Protein AF-A0A3M1EJB5-F1 (afdb_monomer_lite)

pLDDT: mean 91.58, std 6.46, range [55.12, 98.44]

Foldseek 3Di:
DDDPADDKDWDADLRVLLVVVVVNDPPLQWGWIDHPPDQWIATNHDTDGDDDPVVCVVCVVVSCVSCVPPPCRVVSRVVSVVNVCVVCVVCVVVVVVVLVVLLVVLLVVCVVVPQAAAEEAAALDPLSVSQVVSNCVNPNQSHEYEYQALVPDDPVSVVSVVVVCVVCVSHHYHYQAQPDDPVVCCVVPNDADPVRVVSCVRRPVVSVVVVVVVVPPGHHDYDYSQDLVPDVVSVPDDPGD

Radius of gyration: 21.14 Å; chains: 1; bounding box: 46×46×55 Å

Structure (mmCIF, N/CA/C/O backbone):
data_AF-A0A3M1EJB5-F1
#
_entry.id   AF-A0A3M1EJB5-F1
#
loop_
_atom_site.group_PDB
_atom_site.id
_atom_site.type_symbol
_atom_site.label_atom_id
_atom_site.label_alt_id
_atom_site.label_comp_id
_atom_site.label_asym_id
_atom_site.label_entity_id
_atom_site.label_seq_id
_atom_site.pdbx_PDB_ins_code
_atom_site.Cartn_x
_atom_site.Cartn_y
_atom_site.Cartn_z
_atom_site.occupancy
_atom_site.B_iso_or_equiv
_atom_site.auth_seq_id
_atom_site.auth_comp_id
_atom_site.auth_asym_id
_atom_site.auth_atom_id
_atom_site.pdbx_PDB_model_num
ATOM 1 N N . MET A 1 1 ? -0.635 -29.351 -11.319 1.00 55.12 1 MET A N 1
ATOM 2 C CA . MET A 1 1 ? -0.311 -28.126 -12.084 1.00 55.12 1 MET A CA 1
ATOM 3 C C . MET A 1 1 ? 0.881 -27.460 -11.404 1.00 55.12 1 MET A C 1
ATOM 5 O O . MET A 1 1 ? 0.835 -27.311 -10.191 1.00 55.12 1 MET A O 1
ATOM 9 N N . ARG A 1 2 ? 1.976 -27.171 -12.119 1.00 72.69 2 ARG A N 1
ATOM 10 C CA . ARG A 1 2 ? 3.179 -26.542 -11.538 1.00 72.69 2 ARG A CA 1
ATOM 11 C C . ARG A 1 2 ? 3.023 -25.024 -11.640 1.00 72.69 2 ARG A C 1
ATOM 13 O O . ARG A 1 2 ? 2.867 -24.519 -12.746 1.00 72.69 2 ARG A O 1
ATOM 20 N N . SER A 1 3 ? 3.015 -24.317 -10.513 1.00 80.38 3 SER A N 1
ATOM 21 C CA . SER A 1 3 ? 2.980 -22.850 -10.495 1.00 80.38 3 SER A CA 1
ATOM 22 C C . SER A 1 3 ? 4.354 -22.270 -10.853 1.00 80.38 3 SER A C 1
ATOM 24 O O . SER A 1 3 ? 5.387 -22.868 -10.545 1.00 80.38 3 SER A O 1
ATOM 26 N N . LEU A 1 4 ? 4.370 -21.110 -11.521 1.00 83.19 4 LEU A N 1
ATOM 27 C CA . LEU A 1 4 ? 5.610 -20.394 -11.862 1.00 83.19 4 LEU A CA 1
ATOM 28 C C . LEU A 1 4 ? 6.216 -19.683 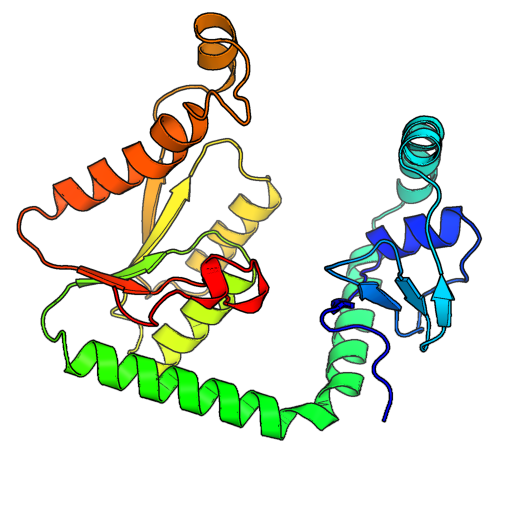-10.639 1.00 83.19 4 LEU A C 1
ATOM 30 O O . LEU A 1 4 ? 7.429 -19.559 -10.517 1.00 83.19 4 LEU A O 1
ATOM 34 N N . THR A 1 5 ? 5.365 -19.208 -9.729 1.00 86.81 5 THR A N 1
ATOM 35 C CA . THR A 1 5 ? 5.716 -18.412 -8.544 1.00 86.81 5 THR A CA 1
ATOM 36 C C . THR A 1 5 ? 4.530 -18.406 -7.577 1.00 86.81 5 THR A C 1
ATOM 38 O O . THR A 1 5 ? 3.431 -18.824 -7.943 1.00 86.81 5 THR A O 1
ATOM 41 N N . THR A 1 6 ? 4.753 -17.963 -6.341 1.00 85.06 6 THR A N 1
ATOM 42 C CA . THR A 1 6 ? 3.719 -17.875 -5.294 1.00 85.06 6 THR A CA 1
ATOM 43 C C . THR A 1 6 ? 3.038 -16.514 -5.222 1.00 85.06 6 THR A C 1
ATOM 45 O O . THR A 1 6 ? 1.928 -16.435 -4.715 1.00 85.06 6 THR A O 1
ATOM 48 N N . ASP A 1 7 ? 3.691 -15.463 -5.720 1.00 88.69 7 ASP A N 1
ATOM 49 C CA . ASP A 1 7 ? 3.160 -14.099 -5.743 1.00 88.69 7 ASP A CA 1
ATOM 50 C C . ASP A 1 7 ? 3.750 -13.310 -6.926 1.00 88.69 7 ASP A C 1
ATOM 52 O O . ASP A 1 7 ? 4.934 -13.482 -7.274 1.00 88.69 7 ASP A O 1
ATOM 56 N N . VAL A 1 8 ? 2.910 -12.483 -7.551 1.00 91.81 8 VAL A N 1
ATOM 57 C CA . VAL A 1 8 ? 3.222 -11.616 -8.693 1.00 91.81 8 VAL A CA 1
ATOM 58 C C . VAL A 1 8 ? 2.439 -10.316 -8.634 1.00 91.81 8 VAL A C 1
ATOM 60 O O . VAL A 1 8 ? 1.286 -10.284 -8.219 1.00 91.81 8 VAL A O 1
ATOM 63 N N . ARG A 1 9 ? 3.042 -9.261 -9.180 1.00 92.62 9 ARG A N 1
ATOM 64 C CA . ARG A 1 9 ? 2.357 -8.006 -9.492 1.00 92.62 9 ARG A CA 1
ATOM 65 C C . ARG A 1 9 ? 2.367 -7.727 -10.997 1.00 92.62 9 ARG A C 1
ATOM 67 O O . ARG A 1 9 ? 3.324 -8.132 -11.669 1.00 92.62 9 ARG A O 1
ATOM 74 N N . PRO A 1 10 ? 1.346 -7.036 -11.528 1.00 94.75 10 PRO A N 1
ATOM 75 C CA . PRO A 1 10 ? 1.396 -6.531 -12.891 1.00 94.75 10 PRO A CA 1
ATOM 76 C C . PRO A 1 10 ? 2.580 -5.571 -13.068 1.00 94.75 10 PRO A C 1
ATOM 78 O O . PRO A 1 10 ? 3.027 -4.912 -12.122 1.00 94.75 10 PRO A O 1
ATOM 81 N N . VAL A 1 11 ? 3.094 -5.514 -14.294 1.00 95.06 11 VAL A N 1
ATOM 82 C CA . VAL A 1 11 ? 4.125 -4.558 -14.712 1.00 95.06 11 VAL A CA 1
ATOM 83 C C . VAL A 1 11 ? 3.488 -3.521 -15.630 1.00 95.06 11 VAL A C 1
ATOM 85 O O . VAL A 1 11 ? 2.879 -3.882 -16.641 1.00 95.06 11 VAL A O 1
ATOM 88 N N . PHE A 1 12 ? 3.621 -2.254 -15.254 1.00 92.88 12 PHE A N 1
ATOM 89 C CA . PHE A 1 12 ? 3.035 -1.091 -15.926 1.00 92.88 12 PHE A CA 1
ATOM 90 C C . PHE A 1 12 ? 4.035 -0.421 -16.876 1.00 92.88 12 PHE A C 1
ATOM 92 O O . PHE A 1 12 ? 5.221 -0.768 -16.881 1.00 92.88 12 PHE A O 1
ATOM 99 N N . ALA A 1 13 ? 3.556 0.503 -17.704 1.00 91.56 13 ALA A N 1
ATOM 100 C CA . ALA A 1 13 ? 4.231 1.078 -18.861 1.00 91.56 13 ALA A CA 1
ATOM 101 C C . ALA A 1 13 ? 5.678 1.496 -18.567 1.00 91.56 13 ALA A C 1
ATOM 103 O O . ALA A 1 13 ? 6.605 1.013 -19.222 1.00 91.56 13 ALA A O 1
ATOM 104 N N . ARG A 1 14 ? 5.897 2.307 -17.523 1.00 88.50 14 ARG A N 1
ATOM 105 C CA . ARG A 1 14 ? 7.238 2.796 -17.144 1.00 88.50 14 ARG A CA 1
ATOM 106 C C . ARG A 1 14 ? 8.222 1.666 -16.834 1.00 88.50 14 ARG A C 1
ATOM 108 O O . ARG A 1 14 ? 9.361 1.694 -17.289 1.00 88.50 14 ARG A O 1
ATOM 115 N N . GLU A 1 15 ? 7.795 0.639 -16.101 1.00 91.38 15 GLU A N 1
ATOM 116 C CA . GLU A 1 15 ? 8.660 -0.504 -15.786 1.00 91.38 15 GLU A CA 1
ATOM 117 C C . GLU A 1 15 ? 8.874 -1.413 -17.006 1.00 91.38 15 GLU A C 1
ATOM 119 O O . GLU A 1 15 ? 9.967 -1.950 -17.194 1.00 91.38 15 GLU A O 1
ATOM 124 N N . ARG A 1 16 ? 7.874 -1.542 -17.890 1.00 93.31 16 ARG A N 1
ATOM 125 C CA . ARG A 1 16 ? 8.035 -2.254 -19.166 1.00 93.31 16 ARG A CA 1
ATOM 126 C C . ARG A 1 16 ? 9.103 -1.602 -20.041 1.00 93.31 16 ARG A C 1
ATOM 128 O O . ARG A 1 16 ? 9.872 -2.328 -20.658 1.00 93.31 16 ARG A O 1
ATOM 135 N N . ARG A 1 17 ? 9.245 -0.272 -20.040 1.00 90.56 17 ARG A N 1
ATOM 136 C CA . ARG A 1 17 ? 10.327 0.413 -20.778 1.00 90.56 17 ARG A CA 1
ATOM 137 C C . ARG A 1 17 ? 11.721 -0.014 -20.327 1.00 90.56 17 ARG A C 1
ATOM 139 O O . ARG A 1 17 ? 12.601 -0.159 -21.167 1.00 90.56 17 ARG A O 1
ATOM 146 N N . ILE A 1 18 ? 11.915 -0.280 -19.036 1.00 92.50 18 ILE A N 1
ATOM 147 C CA . ILE A 1 18 ? 13.195 -0.795 -18.528 1.00 92.50 18 ILE A CA 1
ATOM 148 C C . ILE A 1 18 ? 13.482 -2.173 -19.138 1.00 92.50 18 ILE A C 1
ATOM 150 O O . ILE A 1 18 ? 14.599 -2.441 -19.563 1.00 92.50 18 ILE A O 1
ATOM 154 N N . LEU A 1 19 ? 12.473 -3.041 -19.257 1.00 94.50 19 LEU A N 1
ATOM 155 C CA . LEU A 1 19 ? 12.619 -4.330 -19.944 1.00 94.50 19 LEU A CA 1
ATOM 156 C C . LEU A 1 19 ? 12.934 -4.148 -21.441 1.00 94.50 19 LEU A C 1
ATOM 158 O O . LEU A 1 19 ? 13.812 -4.832 -21.967 1.00 94.50 19 LEU A O 1
ATOM 162 N N . GLN A 1 20 ? 12.267 -3.207 -22.111 1.00 93.75 20 GLN A N 1
ATOM 163 C CA . GLN A 1 20 ? 12.484 -2.903 -23.531 1.00 93.75 20 GLN A CA 1
ATOM 164 C C . GLN A 1 20 ? 13.885 -2.341 -23.805 1.00 93.75 20 GLN A C 1
ATOM 166 O O . GLN A 1 20 ? 14.494 -2.707 -24.808 1.00 93.75 20 GLN A O 1
ATOM 171 N N . PHE A 1 21 ? 14.427 -1.517 -22.899 1.00 93.88 21 PHE A N 1
ATOM 172 C CA . PHE A 1 21 ? 15.810 -1.028 -22.960 1.00 93.88 21 PHE A CA 1
ATOM 173 C C . PHE A 1 21 ? 16.813 -2.190 -23.042 1.00 93.88 21 PHE A C 1
ATOM 175 O O . PHE A 1 21 ? 17.769 -2.136 -23.809 1.00 93.88 21 PHE A O 1
ATOM 182 N N . TYR A 1 22 ? 16.539 -3.288 -22.333 1.00 95.19 22 TYR A N 1
ATOM 183 C CA . TYR A 1 22 ? 17.329 -4.522 -22.387 1.00 95.19 22 TYR A CA 1
ATOM 184 C C . TYR A 1 22 ? 16.903 -5.501 -23.497 1.00 95.19 22 TYR A C 1
ATOM 186 O O . TYR A 1 22 ? 17.292 -6.668 -23.484 1.00 95.19 22 TYR A O 1
ATOM 194 N N . GLY A 1 23 ? 16.119 -5.044 -24.476 1.00 94.50 23 GLY A N 1
ATOM 195 C CA . GLY A 1 23 ? 15.737 -5.826 -25.653 1.00 94.50 23 GLY A CA 1
ATOM 196 C C . GLY A 1 23 ? 14.574 -6.796 -25.433 1.00 94.50 23 GLY A C 1
ATOM 197 O O . GLY A 1 23 ? 14.335 -7.667 -26.271 1.00 94.50 23 GLY A O 1
ATOM 198 N N . HIS A 1 24 ? 13.828 -6.677 -24.332 1.00 93.62 24 HIS A N 1
ATOM 199 C CA . HIS A 1 24 ? 12.656 -7.517 -24.094 1.00 93.62 24 HIS A CA 1
ATOM 200 C C . HIS A 1 24 ? 11.398 -6.914 -24.726 1.00 93.62 24 HIS A C 1
ATOM 202 O O . HIS A 1 24 ? 10.655 -6.214 -24.049 1.00 93.62 24 HIS A O 1
ATOM 208 N N . GLY A 1 25 ? 11.150 -7.253 -25.998 1.00 87.00 25 GLY A N 1
ATOM 209 C CA . GLY A 1 25 ? 9.890 -7.025 -26.728 1.00 87.00 25 GLY A CA 1
ATOM 210 C C . GLY A 1 25 ? 9.451 -5.558 -26.858 1.00 87.00 25 GLY A C 1
ATOM 211 O O . GLY A 1 25 ? 10.125 -4.666 -26.363 1.00 87.00 25 GLY A O 1
ATOM 212 N N . PRO A 1 26 ? 8.321 -5.280 -27.533 1.00 88.62 26 PRO A N 1
ATOM 213 C CA . PRO A 1 26 ? 7.644 -3.986 -27.457 1.00 88.62 26 PRO A CA 1
ATOM 214 C C . PRO A 1 26 ? 6.742 -3.875 -26.216 1.00 88.62 26 PRO A C 1
ATOM 216 O O . PRO A 1 26 ? 6.417 -2.768 -25.814 1.00 88.62 26 PRO A O 1
ATOM 219 N N . LEU A 1 27 ? 6.349 -4.994 -25.588 1.00 91.94 27 LEU A N 1
ATOM 220 C CA . LEU A 1 27 ? 5.576 -5.080 -24.333 1.00 91.94 27 LEU A CA 1
ATOM 221 C C . LEU A 1 27 ? 4.341 -4.166 -24.272 1.00 91.94 27 LEU A C 1
ATOM 223 O O . LEU A 1 27 ? 4.021 -3.629 -23.212 1.00 91.94 27 LEU A O 1
ATOM 227 N N . THR A 1 28 ? 3.642 -3.972 -25.383 1.00 88.50 28 THR A N 1
ATOM 228 C CA . THR A 1 28 ? 2.449 -3.114 -25.438 1.00 88.50 28 THR A CA 1
ATOM 229 C C . THR A 1 28 ? 1.169 -3.878 -25.124 1.00 88.50 28 THR A C 1
ATOM 231 O O . THR A 1 28 ? 0.227 -3.292 -24.607 1.00 88.50 28 THR A O 1
ATOM 234 N N . THR A 1 29 ? 1.128 -5.185 -25.393 1.00 88.75 29 THR A N 1
ATOM 235 C CA . THR A 1 29 ? -0.096 -6.008 -25.265 1.00 88.75 29 THR A CA 1
ATOM 236 C C . THR A 1 29 ? 0.123 -7.283 -24.457 1.00 88.75 29 THR A C 1
ATOM 238 O O . THR A 1 29 ? -0.818 -7.929 -24.003 1.00 88.75 29 THR A O 1
ATOM 241 N N . GLU A 1 30 ? 1.381 -7.654 -24.249 1.00 93.50 30 GLU A N 1
ATOM 242 C CA . GLU A 1 30 ? 1.779 -8.869 -23.566 1.00 93.50 30 GLU A CA 1
ATOM 243 C C . GLU A 1 30 ? 1.413 -8.811 -22.079 1.00 93.50 30 GLU A C 1
ATOM 245 O O . GLU A 1 30 ? 1.471 -7.756 -21.436 1.00 93.50 30 GLU A O 1
ATOM 250 N N . ALA A 1 31 ? 1.078 -9.966 -21.503 1.00 93.12 31 ALA A N 1
ATOM 251 C CA . ALA A 1 31 ? 0.901 -10.100 -20.065 1.00 93.12 31 ALA A CA 1
ATOM 252 C C . ALA A 1 31 ? 2.282 -10.151 -19.403 1.00 93.12 31 ALA A C 1
ATOM 254 O O . ALA A 1 31 ? 3.026 -11.119 -19.588 1.00 93.12 31 ALA A O 1
ATOM 255 N N . VAL A 1 32 ? 2.629 -9.112 -18.641 1.00 96.19 32 VAL A N 1
ATOM 256 C CA . VAL A 1 32 ? 3.937 -8.996 -17.989 1.00 96.19 32 VAL A CA 1
ATOM 257 C C . VAL A 1 32 ? 3.762 -8.977 -16.476 1.00 96.19 32 VAL A C 1
ATOM 259 O O . VAL A 1 32 ? 3.180 -8.055 -15.912 1.00 96.19 32 VAL A O 1
ATOM 262 N N . TRP A 1 33 ? 4.304 -9.990 -15.808 1.00 95.81 33 TRP A N 1
ATOM 263 C CA . TRP A 1 33 ? 4.208 -10.150 -14.359 1.00 95.81 33 TRP A CA 1
ATOM 264 C C . TRP A 1 33 ? 5.584 -10.083 -13.712 1.00 95.81 33 TRP A C 1
ATOM 266 O O . TRP A 1 33 ? 6.517 -10.743 -14.166 1.00 95.81 33 TRP A O 1
ATOM 276 N N . ARG A 1 34 ? 5.721 -9.341 -12.614 1.00 95.81 34 ARG A N 1
ATOM 277 C CA . ARG A 1 34 ? 6.934 -9.324 -11.792 1.00 95.81 34 ARG A CA 1
ATOM 278 C C . ARG A 1 34 ? 6.736 -10.217 -10.577 1.00 95.81 34 ARG A C 1
ATOM 280 O O . ARG A 1 34 ? 5.816 -9.992 -9.800 1.00 95.81 34 ARG A O 1
ATOM 287 N N . SER A 1 35 ? 7.613 -11.205 -10.387 1.00 94.31 35 SER A N 1
ATOM 288 C CA . SER A 1 35 ? 7.645 -11.989 -9.149 1.00 94.31 35 SER A CA 1
ATOM 289 C C . SER A 1 35 ? 7.943 -11.090 -7.949 1.00 94.31 35 SER A C 1
ATOM 291 O O . SER A 1 35 ? 8.938 -10.364 -7.954 1.00 94.31 35 SER A O 1
ATOM 293 N N . SER A 1 36 ? 7.136 -11.189 -6.893 1.00 88.38 36 SER A N 1
ATOM 294 C CA . SER A 1 36 ? 7.366 -10.435 -5.652 1.00 88.38 36 SER A CA 1
ATOM 295 C C . SER A 1 36 ? 8.549 -10.970 -4.835 1.00 88.38 36 SER A C 1
ATOM 297 O O . SER A 1 36 ? 9.100 -10.260 -3.999 1.00 88.38 36 SER A O 1
ATOM 299 N N . LYS A 1 37 ? 8.942 -12.234 -5.055 1.00 85.25 37 LYS A N 1
ATOM 300 C CA . LYS A 1 37 ? 9.926 -12.964 -4.227 1.00 85.25 37 LYS A CA 1
ATOM 301 C C . LYS A 1 37 ? 11.200 -13.353 -4.980 1.00 85.25 37 LYS A C 1
ATOM 303 O O . LYS A 1 37 ? 12.051 -14.046 -4.429 1.00 85.25 37 LYS A O 1
ATOM 308 N N . SER A 1 38 ? 11.343 -12.949 -6.240 1.00 88.88 38 SER A N 1
ATOM 309 C CA . SER A 1 38 ? 12.510 -13.290 -7.056 1.00 88.88 38 SER A CA 1
ATOM 310 C C . SER A 1 38 ? 12.823 -12.216 -8.094 1.00 88.88 38 SER A C 1
ATOM 312 O O . SER A 1 38 ? 12.052 -11.284 -8.308 1.00 88.88 38 SER A O 1
ATOM 314 N N . ARG A 1 39 ? 13.963 -12.368 -8.778 1.00 89.88 39 ARG A N 1
ATOM 315 C CA . ARG A 1 39 ? 14.381 -11.453 -9.847 1.00 89.88 39 ARG A CA 1
ATOM 316 C C . ARG A 1 39 ? 13.723 -11.713 -11.207 1.00 89.88 39 ARG A C 1
ATOM 318 O O . ARG A 1 39 ? 14.136 -11.088 -12.184 1.00 89.88 39 ARG A O 1
ATOM 325 N N . PHE A 1 40 ? 12.743 -12.610 -11.285 1.00 94.62 40 PHE A N 1
ATOM 326 C CA . PHE A 1 40 ? 12.100 -12.978 -12.542 1.00 94.62 40 PHE A CA 1
ATOM 327 C C . PHE A 1 40 ? 10.925 -12.067 -12.895 1.00 94.62 40 PHE A C 1
ATOM 329 O O . PHE A 1 40 ? 10.096 -11.713 -12.052 1.00 94.62 40 PHE A O 1
ATOM 336 N N . TYR A 1 41 ? 10.863 -11.721 -14.173 1.00 96.62 41 TYR A N 1
ATOM 337 C CA . TYR A 1 41 ? 9.666 -11.276 -14.870 1.00 96.62 41 TYR A CA 1
ATOM 338 C C . TYR A 1 41 ? 9.104 -12.450 -15.671 1.00 96.62 41 TYR A C 1
ATOM 340 O O . TYR A 1 41 ? 9.861 -13.328 -16.080 1.00 96.62 41 TYR A O 1
ATOM 348 N N . TYR A 1 42 ? 7.801 -12.456 -15.919 1.00 95.88 42 TYR A N 1
ATOM 349 C CA . TYR A 1 42 ? 7.134 -13.431 -16.771 1.00 95.88 42 TYR A CA 1
ATOM 350 C C . TYR A 1 42 ? 6.404 -12.695 -17.885 1.00 95.88 42 TYR A C 1
ATOM 352 O O . TYR A 1 42 ? 5.447 -11.977 -17.606 1.00 95.88 42 TYR A O 1
ATOM 360 N N . ILE A 1 43 ? 6.854 -12.874 -19.124 1.00 95.88 43 ILE A N 1
ATOM 361 C CA . ILE A 1 43 ? 6.232 -12.309 -20.326 1.00 95.88 43 ILE A CA 1
ATOM 362 C C . ILE A 1 43 ? 5.475 -13.448 -21.004 1.00 95.88 43 ILE A C 1
ATOM 364 O O . ILE A 1 43 ? 6.092 -14.412 -21.452 1.00 95.88 43 ILE A O 1
ATOM 368 N N . ASN A 1 44 ? 4.140 -13.394 -21.003 1.00 92.75 44 ASN A N 1
ATOM 369 C CA . ASN A 1 44 ? 3.272 -14.480 -21.487 1.00 92.75 44 ASN A CA 1
ATOM 370 C C . ASN A 1 44 ? 3.658 -15.863 -20.909 1.00 92.75 44 ASN A C 1
ATOM 372 O O . ASN A 1 44 ? 3.644 -16.882 -21.596 1.00 92.75 44 ASN A O 1
ATOM 376 N N . GLY A 1 45 ? 4.053 -15.890 -19.631 1.00 91.19 45 GLY A N 1
ATOM 377 C CA . GLY A 1 45 ? 4.475 -17.099 -18.916 1.00 91.19 45 GLY A CA 1
ATOM 378 C C . GLY A 1 45 ? 5.949 -17.493 -19.089 1.00 91.19 45 GLY A C 1
ATOM 379 O O . GLY A 1 45 ? 6.425 -18.348 -18.343 1.00 91.19 45 GLY A O 1
ATOM 380 N N . GLN A 1 46 ? 6.700 -16.862 -19.998 1.00 93.75 46 GLN A N 1
ATOM 381 C CA . GLN A 1 46 ? 8.137 -17.104 -20.163 1.00 93.75 46 GLN A CA 1
ATOM 382 C C . GLN A 1 46 ? 8.961 -16.242 -19.205 1.00 93.75 46 GLN A C 1
ATOM 384 O O . GLN A 1 46 ? 8.764 -15.031 -19.118 1.00 93.75 46 GLN A O 1
ATOM 389 N N . SER A 1 47 ? 9.898 -16.860 -18.484 1.00 95.00 47 SER A N 1
ATOM 390 C CA . SER A 1 47 ? 10.728 -16.167 -17.498 1.00 95.00 47 SER A CA 1
ATOM 391 C C . SER A 1 47 ? 11.856 -15.365 -18.150 1.00 95.00 47 SER A C 1
ATOM 393 O O . SER A 1 47 ? 12.666 -15.935 -18.880 1.00 95.00 47 SER A O 1
ATOM 395 N N . VAL A 1 48 ? 11.980 -14.087 -17.795 1.00 95.81 48 VAL A N 1
ATOM 396 C CA . VAL A 1 48 ? 13.113 -13.216 -18.152 1.00 95.81 48 VAL A CA 1
ATOM 397 C C . VAL A 1 48 ? 13.661 -12.515 -16.905 1.00 95.81 48 VAL A C 1
ATOM 399 O O . VAL A 1 48 ? 13.004 -12.469 -15.861 1.00 95.81 48 VAL A O 1
ATOM 402 N N . THR A 1 49 ? 14.875 -11.973 -16.976 1.00 94.50 49 THR A N 1
ATOM 403 C CA . THR A 1 49 ? 15.504 -11.245 -15.863 1.00 94.50 49 THR A CA 1
ATOM 404 C C . THR A 1 49 ? 16.201 -9.998 -16.368 1.00 94.50 49 THR A C 1
ATOM 406 O O . THR A 1 49 ? 16.890 -10.063 -17.379 1.00 94.50 49 THR A O 1
ATOM 409 N N . LEU A 1 50 ? 16.109 -8.916 -15.599 1.00 93.19 50 LEU A N 1
ATOM 410 C CA . LEU A 1 50 ? 16.993 -7.767 -15.769 1.00 93.19 50 LEU A CA 1
ATOM 411 C C . LEU A 1 50 ? 18.433 -8.114 -15.344 1.00 93.19 50 LEU A C 1
ATOM 413 O O . LEU A 1 50 ? 18.627 -9.085 -14.594 1.00 93.19 50 LEU A O 1
ATOM 417 N N . PRO A 1 51 ? 19.434 -7.329 -15.785 1.00 93.44 51 PRO A N 1
ATOM 418 C CA . PRO A 1 51 ? 20.809 -7.458 -15.315 1.00 93.44 51 PRO A CA 1
ATOM 419 C C . PRO A 1 51 ? 20.954 -7.326 -13.795 1.00 93.44 51 PRO A C 1
ATOM 421 O O . PRO A 1 51 ? 20.017 -7.002 -13.061 1.00 93.44 51 PRO A O 1
ATOM 424 N N . LYS A 1 52 ? 22.166 -7.603 -13.305 1.00 91.94 52 LYS A N 1
ATOM 425 C CA . LYS A 1 52 ? 22.493 -7.429 -11.886 1.00 91.94 52 LYS A CA 1
ATOM 426 C C . LYS A 1 52 ? 22.486 -5.944 -11.503 1.00 91.94 52 LYS A C 1
ATOM 428 O O . LYS A 1 52 ? 22.558 -5.069 -12.363 1.00 91.94 52 LYS A O 1
ATOM 433 N N . ALA A 1 53 ? 22.406 -5.681 -10.200 1.00 88.94 53 ALA A N 1
ATOM 434 C CA . ALA A 1 53 ? 22.281 -4.332 -9.654 1.00 88.94 53 ALA A CA 1
ATOM 435 C C . ALA A 1 53 ? 23.442 -3.409 -10.054 1.00 88.94 53 ALA A C 1
ATOM 437 O O . ALA A 1 53 ? 23.222 -2.219 -10.240 1.00 88.94 53 ALA A O 1
ATOM 438 N N . GLU A 1 54 ? 24.651 -3.952 -10.211 1.00 93.81 54 GLU A N 1
ATOM 439 C CA . GLU A 1 54 ? 25.833 -3.195 -10.626 1.00 93.81 54 GLU A CA 1
ATOM 440 C C . GLU A 1 54 ? 25.656 -2.650 -12.048 1.00 93.81 54 GLU A C 1
ATOM 442 O O . GLU A 1 54 ? 25.727 -1.446 -12.255 1.00 93.81 54 GLU A O 1
ATOM 447 N N . THR A 1 55 ? 25.295 -3.518 -12.997 1.00 93.50 55 THR A N 1
ATOM 448 C CA . THR A 1 55 ? 25.024 -3.126 -14.388 1.00 93.50 55 THR A CA 1
ATOM 449 C C . THR A 1 55 ? 23.843 -2.165 -14.484 1.00 93.50 55 THR A C 1
ATOM 451 O O . THR A 1 55 ? 23.932 -1.152 -15.163 1.00 93.50 55 THR A O 1
ATOM 454 N N . LEU A 1 56 ? 22.756 -2.433 -13.749 1.00 91.50 56 LEU A N 1
ATOM 455 C CA . LEU A 1 56 ? 21.607 -1.525 -13.700 1.00 91.50 56 LEU A CA 1
ATOM 456 C C . LEU A 1 56 ? 22.010 -0.126 -13.226 1.00 91.50 56 LEU A C 1
ATOM 458 O O . LEU A 1 56 ? 21.492 0.853 -13.749 1.00 91.50 56 LEU A O 1
ATOM 462 N N . LYS A 1 57 ? 22.916 -0.035 -12.243 1.00 93.50 57 LYS A N 1
ATOM 463 C CA . LYS A 1 57 ? 23.413 1.235 -11.707 1.00 93.50 57 LYS A CA 1
ATOM 464 C C . LYS A 1 57 ? 24.234 2.002 -12.741 1.00 93.50 57 LYS A C 1
ATOM 466 O O . LYS A 1 57 ? 24.057 3.213 -12.853 1.00 93.50 57 LYS A O 1
ATOM 471 N N . ASP A 1 58 ? 25.090 1.301 -13.477 1.00 95.81 58 ASP A N 1
ATOM 472 C CA . ASP A 1 58 ? 25.909 1.890 -14.539 1.00 95.81 58 ASP A CA 1
ATOM 473 C C . ASP A 1 58 ? 25.036 2.394 -15.704 1.00 95.81 58 ASP A C 1
ATOM 475 O O . ASP A 1 58 ? 25.293 3.464 -16.255 1.00 95.81 58 ASP A O 1
ATOM 479 N N . ASP A 1 59 ? 23.946 1.683 -16.010 1.00 95.75 59 ASP A N 1
ATOM 480 C CA . ASP A 1 59 ? 23.008 2.028 -17.083 1.00 95.75 59 ASP A CA 1
ATOM 481 C C . ASP A 1 59 ? 21.977 3.105 -16.694 1.00 95.75 59 ASP A C 1
ATOM 483 O O . ASP A 1 59 ? 21.274 3.607 -17.573 1.00 95.75 59 ASP A O 1
ATOM 487 N N . LEU A 1 60 ? 21.861 3.497 -15.413 1.00 93.69 60 LEU A N 1
ATOM 488 C CA . LEU A 1 60 ? 20.827 4.437 -14.941 1.00 93.69 60 LEU A CA 1
ATOM 489 C C . LEU A 1 60 ? 20.718 5.722 -15.782 1.00 93.69 60 LEU A C 1
ATOM 491 O O . LEU A 1 60 ? 19.589 6.086 -16.117 1.00 93.69 60 LEU A O 1
ATOM 495 N N . PRO A 1 61 ? 21.818 6.407 -16.169 1.00 94.88 61 PRO A N 1
ATOM 496 C CA . PRO A 1 61 ? 21.722 7.598 -17.014 1.00 94.88 61 PRO A CA 1
ATOM 497 C C . PRO A 1 61 ? 21.129 7.305 -18.400 1.00 94.88 61 PRO A C 1
ATOM 499 O O . PRO A 1 61 ? 20.332 8.090 -18.911 1.00 94.88 61 PRO A O 1
ATOM 502 N N . ALA A 1 62 ? 21.481 6.163 -18.998 1.00 94.56 62 ALA A N 1
ATOM 503 C CA . ALA A 1 62 ? 20.975 5.751 -20.305 1.00 94.56 62 ALA A CA 1
ATOM 504 C C . ALA A 1 62 ? 19.505 5.314 -20.233 1.00 94.56 62 ALA A C 1
ATOM 506 O O . ALA A 1 62 ? 18.711 5.685 -21.096 1.00 94.56 62 ALA A O 1
ATOM 507 N N . ILE A 1 63 ? 19.122 4.592 -19.174 1.00 92.19 63 ILE A N 1
ATOM 508 C CA . ILE A 1 63 ? 17.728 4.230 -18.896 1.00 92.19 63 ILE A CA 1
ATOM 509 C C . ILE A 1 63 ? 16.891 5.497 -18.713 1.00 92.19 63 ILE A C 1
ATOM 511 O O . ILE A 1 63 ? 15.840 5.614 -19.334 1.00 92.19 63 ILE A O 1
ATOM 515 N N . ALA A 1 64 ? 17.364 6.459 -17.912 1.00 90.19 64 ALA A N 1
ATOM 516 C CA . ALA A 1 64 ? 16.675 7.728 -17.684 1.00 90.19 64 ALA A CA 1
ATOM 517 C C . ALA A 1 64 ? 16.440 8.487 -18.999 1.00 90.19 64 ALA A C 1
ATOM 519 O O . ALA A 1 64 ? 15.320 8.915 -19.266 1.00 90.19 64 ALA A O 1
ATOM 520 N N . ALA A 1 65 ? 17.457 8.577 -19.862 1.00 90.44 65 ALA A N 1
ATOM 521 C CA . ALA A 1 65 ? 17.317 9.179 -21.186 1.00 90.44 65 ALA A CA 1
ATOM 522 C C . ALA A 1 65 ? 16.311 8.422 -22.077 1.00 90.44 65 ALA A C 1
ATOM 524 O O . ALA A 1 65 ? 15.534 9.045 -22.795 1.00 90.44 65 ALA A O 1
ATOM 525 N N . TYR A 1 66 ? 16.285 7.087 -22.004 1.00 88.19 66 TYR A N 1
ATOM 526 C CA . TYR A 1 66 ? 15.386 6.234 -22.789 1.00 88.19 66 TYR A CA 1
ATOM 527 C C . TYR A 1 66 ? 13.907 6.328 -22.374 1.00 88.19 66 TYR A C 1
ATOM 529 O O . TYR A 1 66 ? 13.016 6.085 -23.196 1.00 88.19 66 TYR A O 1
ATOM 537 N N . ILE A 1 67 ? 13.635 6.649 -21.104 1.00 86.94 67 ILE A N 1
ATOM 538 C CA . ILE A 1 67 ? 12.272 6.769 -20.558 1.00 86.94 67 ILE A CA 1
ATOM 539 C C . ILE A 1 67 ? 11.752 8.209 -20.498 1.00 86.94 67 ILE A C 1
ATOM 541 O O . ILE A 1 67 ? 10.591 8.388 -20.142 1.00 86.94 67 ILE A O 1
ATOM 545 N N . ASN A 1 68 ? 12.582 9.200 -20.842 1.00 81.06 68 ASN A N 1
ATOM 546 C CA . ASN A 1 68 ? 12.304 10.629 -20.661 1.00 81.06 68 ASN A CA 1
ATOM 547 C C . ASN A 1 68 ? 11.085 11.142 -21.458 1.00 81.06 68 ASN A C 1
ATOM 549 O O . ASN A 1 68 ? 10.485 12.136 -21.071 1.00 81.06 68 ASN A O 1
ATOM 553 N N . ASP A 1 69 ? 10.704 10.461 -22.544 1.00 69.31 69 ASP A N 1
ATOM 554 C CA . ASP A 1 69 ? 9.482 10.737 -23.315 1.00 69.31 69 ASP A CA 1
ATOM 555 C C . ASP A 1 69 ? 8.310 9.907 -22.762 1.00 69.31 69 ASP A C 1
ATOM 557 O O . ASP A 1 69 ? 7.990 8.823 -23.258 1.00 69.31 69 ASP A O 1
ATOM 561 N N . SER A 1 70 ? 7.768 10.350 -21.623 1.00 62.19 70 SER A N 1
ATOM 562 C CA . SER A 1 70 ? 6.826 9.568 -20.814 1.00 62.19 70 SER A CA 1
ATOM 563 C C . SER A 1 70 ? 5.353 9.912 -20.966 1.00 62.19 70 SER A C 1
ATOM 565 O O . SER A 1 70 ? 4.508 9.218 -20.399 1.00 62.19 70 SER A O 1
ATOM 567 N N . ASP A 1 71 ? 5.030 10.947 -21.731 1.00 60.97 71 ASP A N 1
ATOM 568 C CA . ASP A 1 71 ? 3.685 11.534 -21.765 1.00 60.97 71 ASP A CA 1
ATOM 569 C C . ASP A 1 71 ? 2.631 10.601 -22.388 1.00 60.97 71 ASP A C 1
ATOM 571 O O . ASP A 1 71 ? 1.437 10.874 -22.343 1.00 60.97 71 ASP A O 1
ATOM 575 N N . HIS A 1 72 ? 3.044 9.479 -22.981 1.00 65.25 72 HIS A N 1
ATOM 576 C CA . HIS A 1 72 ? 2.147 8.473 -23.563 1.00 65.25 72 HIS A CA 1
ATOM 577 C C . HIS A 1 72 ? 1.935 7.257 -22.645 1.00 65.25 72 HIS A C 1
ATOM 579 O O . HIS A 1 72 ? 1.235 6.312 -23.018 1.00 65.25 72 HIS A O 1
ATOM 585 N N . TYR A 1 73 ? 2.547 7.243 -21.455 1.00 73.62 73 TYR A N 1
ATOM 586 C CA . TYR A 1 73 ? 2.475 6.097 -20.547 1.00 73.62 73 TYR A CA 1
ATOM 587 C C . TYR A 1 73 ? 1.127 5.968 -19.848 1.00 73.62 73 TYR A C 1
ATOM 589 O O . TYR A 1 73 ? 0.697 4.836 -19.648 1.00 73.62 73 TYR A O 1
ATOM 597 N N . ASP A 1 74 ? 0.433 7.070 -19.565 1.00 76.00 74 ASP A N 1
ATOM 598 C CA . ASP A 1 74 ? -0.876 7.019 -18.902 1.00 76.00 74 ASP A CA 1
ATOM 599 C C . ASP A 1 74 ? -1.910 6.303 -19.786 1.00 76.00 74 ASP A C 1
ATOM 601 O O . ASP A 1 74 ? -2.591 5.384 -19.335 1.00 76.00 74 ASP A O 1
ATOM 605 N N . ALA A 1 75 ? -1.942 6.621 -21.087 1.00 83.31 75 ALA A N 1
ATOM 606 C CA . ALA A 1 75 ? -2.823 5.957 -22.051 1.00 83.31 75 ALA A CA 1
ATOM 607 C C . ALA A 1 75 ? -2.504 4.458 -22.211 1.00 83.31 75 ALA A C 1
ATOM 609 O O . ALA A 1 75 ? -3.410 3.629 -22.333 1.00 83.31 75 ALA A O 1
ATOM 610 N N . LEU A 1 76 ? -1.216 4.088 -22.193 1.00 87.31 76 LEU A N 1
ATOM 611 C CA . LEU A 1 76 ? -0.828 2.678 -22.206 1.00 87.31 76 LEU A CA 1
ATOM 612 C C . LEU A 1 76 ? -1.241 1.988 -20.901 1.00 87.31 76 LEU A C 1
ATOM 614 O O . LEU A 1 76 ? -1.760 0.877 -20.948 1.00 87.31 76 LEU A O 1
ATOM 618 N N . ASP A 1 77 ? -1.052 2.625 -19.747 1.00 90.69 77 ASP A N 1
ATOM 619 C CA . ASP A 1 77 ? -1.430 2.052 -18.456 1.00 90.69 77 ASP A CA 1
ATOM 620 C C . ASP A 1 77 ? -2.942 1.849 -18.324 1.00 90.69 77 ASP A C 1
ATOM 622 O O . ASP A 1 77 ? -3.358 0.799 -17.831 1.00 90.69 77 ASP A O 1
ATOM 626 N N . GLU A 1 78 ? -3.773 2.752 -18.849 1.00 90.81 78 GLU A N 1
ATOM 627 C CA . GLU A 1 78 ? -5.224 2.541 -18.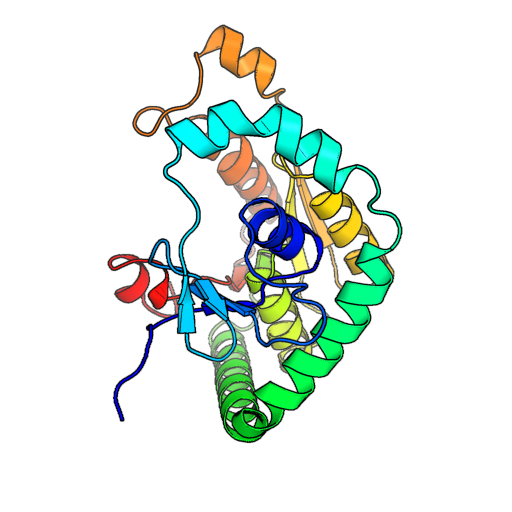941 1.00 90.81 78 GLU A CA 1
ATOM 628 C C . GLU A 1 78 ? -5.569 1.261 -19.718 1.00 90.81 78 GLU A C 1
ATOM 630 O O . GLU A 1 78 ? -6.352 0.425 -19.243 1.00 90.81 78 GLU A O 1
ATOM 635 N N . GLN A 1 79 ? -4.941 1.061 -20.882 1.00 91.69 79 GLN A N 1
ATOM 636 C CA . GLN A 1 79 ? -5.117 -0.154 -21.676 1.00 91.69 79 GLN A CA 1
ATOM 637 C C . GLN A 1 79 ? -4.635 -1.396 -20.909 1.00 91.69 79 GLN A C 1
ATOM 639 O O . GLN A 1 79 ? -5.354 -2.396 -20.827 1.00 91.69 79 GLN A O 1
ATOM 644 N N . LEU A 1 80 ? -3.444 -1.336 -20.308 1.00 93.62 80 LEU A N 1
ATOM 645 C CA . LEU A 1 80 ? -2.873 -2.449 -19.552 1.00 93.62 80 LEU A CA 1
ATOM 646 C C . LEU A 1 80 ? -3.756 -2.835 -18.361 1.00 93.62 80 LEU A C 1
ATOM 648 O O . LEU A 1 80 ? -3.965 -4.023 -18.119 1.00 93.62 80 LEU A O 1
ATOM 652 N N . ILE A 1 81 ? -4.317 -1.862 -17.637 1.00 93.38 81 ILE A N 1
ATOM 653 C CA . ILE A 1 81 ? -5.262 -2.103 -16.539 1.00 93.38 81 ILE A CA 1
ATOM 654 C C . ILE A 1 81 ? -6.498 -2.850 -17.050 1.00 93.38 81 ILE A C 1
ATOM 656 O O . ILE A 1 81 ? -6.920 -3.831 -16.427 1.00 93.38 81 ILE A O 1
ATOM 660 N N . ALA A 1 82 ? -7.075 -2.424 -18.177 1.00 93.31 82 ALA A N 1
ATOM 661 C CA . ALA A 1 82 ? -8.225 -3.097 -18.776 1.00 93.31 82 ALA A CA 1
ATOM 662 C C . ALA A 1 82 ? -7.896 -4.547 -19.175 1.00 93.31 82 ALA A C 1
ATOM 664 O O . ALA A 1 82 ? -8.682 -5.464 -18.914 1.00 93.31 82 ALA A O 1
ATOM 665 N N . ASP A 1 83 ? -6.714 -4.778 -19.742 1.00 93.50 83 ASP A N 1
ATOM 666 C CA . ASP A 1 83 ? -6.278 -6.110 -20.154 1.00 93.50 83 ASP A CA 1
ATOM 667 C C . ASP A 1 83 ? -5.979 -7.023 -18.960 1.00 93.50 83 ASP A C 1
ATOM 669 O O . ASP A 1 83 ? -6.425 -8.174 -18.953 1.00 93.50 83 ASP A O 1
ATOM 673 N N . TYR A 1 84 ? -5.333 -6.521 -17.902 1.00 93.75 84 TYR A N 1
ATOM 674 C CA . TYR A 1 84 ? -5.159 -7.279 -16.660 1.00 93.75 84 TYR A CA 1
ATOM 675 C C . TYR A 1 84 ? -6.504 -7.649 -16.033 1.00 93.75 84 TYR A C 1
ATOM 677 O O . TYR A 1 84 ? -6.694 -8.804 -15.649 1.00 93.75 84 TYR A O 1
ATOM 685 N N . ARG A 1 85 ? -7.464 -6.716 -15.968 1.00 92.75 85 ARG A N 1
ATOM 686 C CA . ARG A 1 85 ? -8.820 -7.000 -15.463 1.00 92.75 85 ARG A CA 1
ATOM 687 C C . ARG A 1 85 ? -9.492 -8.111 -16.264 1.00 92.75 85 ARG A C 1
ATOM 689 O O . ARG A 1 85 ? -10.030 -9.045 -15.679 1.00 92.75 85 ARG A O 1
ATOM 696 N N . ARG A 1 86 ? -9.405 -8.054 -17.596 1.00 93.44 86 ARG A N 1
ATOM 697 C CA . ARG A 1 86 ? -9.965 -9.081 -18.485 1.00 93.44 86 ARG A CA 1
ATOM 698 C C . ARG A 1 86 ? -9.333 -10.453 -18.249 1.00 93.44 86 ARG A C 1
ATOM 700 O O . ARG A 1 86 ? -10.050 -11.443 -18.164 1.00 93.44 86 ARG A O 1
ATOM 707 N N . GLN A 1 87 ? -8.008 -10.513 -18.117 1.00 90.69 87 GLN A N 1
ATOM 708 C CA . GLN A 1 87 ? -7.282 -11.762 -17.863 1.00 90.69 87 GLN A CA 1
ATOM 709 C C . GLN A 1 87 ? -7.598 -12.348 -16.481 1.00 90.69 87 GLN A C 1
ATOM 711 O O . GLN A 1 87 ? -7.701 -13.564 -16.330 1.00 90.69 87 GLN A O 1
ATOM 716 N N . LEU A 1 88 ? -7.771 -11.491 -15.473 1.00 91.62 88 LEU A N 1
ATOM 717 C CA . LEU A 1 88 ? -8.060 -11.898 -14.099 1.00 91.62 88 LEU A CA 1
ATOM 718 C C . LEU A 1 88 ? -9.545 -12.181 -13.838 1.00 91.62 88 LEU A C 1
ATOM 720 O O . LEU A 1 88 ? -9.859 -12.731 -12.785 1.00 91.62 88 LEU A O 1
ATOM 724 N N . ALA A 1 89 ? -10.446 -11.882 -14.779 1.00 94.75 89 ALA A N 1
ATOM 725 C CA . ALA A 1 89 ? -11.891 -12.076 -14.622 1.00 94.75 89 ALA A CA 1
ATOM 726 C C . ALA A 1 89 ? -12.283 -13.529 -14.293 1.00 94.75 89 ALA A C 1
ATOM 728 O O . ALA A 1 89 ? -13.266 -13.766 -13.596 1.00 94.75 89 ALA A O 1
ATOM 729 N N . VAL A 1 90 ? -11.484 -14.514 -14.721 1.00 95.31 90 VAL A N 1
ATOM 730 C CA . VAL A 1 90 ? -11.683 -15.928 -14.354 1.00 95.31 90 VAL A CA 1
ATOM 731 C C . VAL A 1 90 ? -11.599 -16.169 -12.839 1.00 95.31 90 VAL A C 1
ATOM 733 O O . VAL A 1 90 ? -12.210 -17.103 -12.326 1.00 95.31 90 VAL A O 1
ATOM 736 N N . ASN A 1 91 ? -10.888 -15.308 -12.105 1.00 94.31 91 ASN A N 1
ATOM 737 C CA . ASN A 1 91 ? -10.733 -15.392 -10.654 1.00 94.31 91 ASN A CA 1
ATOM 738 C C . ASN A 1 91 ? -11.835 -14.645 -9.889 1.00 94.31 91 ASN A C 1
ATOM 740 O O . ASN A 1 91 ? -11.824 -14.673 -8.660 1.00 94.31 91 ASN A O 1
ATOM 744 N N . GLN A 1 92 ? -12.785 -13.992 -10.572 1.00 95.19 92 GLN A N 1
ATOM 745 C CA . GLN A 1 92 ? -13.764 -13.108 -9.932 1.00 95.19 92 GLN A CA 1
ATOM 746 C C . GLN A 1 92 ? -14.555 -13.810 -8.824 1.00 95.19 92 GLN A C 1
ATOM 748 O O . GLN A 1 92 ? -14.704 -13.263 -7.739 1.00 95.19 92 GLN A O 1
ATOM 753 N N . THR A 1 93 ? -15.018 -15.042 -9.057 1.00 97.12 93 THR A N 1
ATOM 754 C CA . THR A 1 93 ? -15.761 -15.808 -8.043 1.00 97.12 93 THR A CA 1
ATOM 755 C C . THR A 1 93 ? -14.933 -16.045 -6.782 1.00 97.12 93 THR A C 1
ATOM 757 O O . THR A 1 93 ? -15.452 -15.934 -5.676 1.00 97.12 93 THR A O 1
ATOM 760 N N . HIS A 1 94 ? -13.643 -16.349 -6.937 1.00 96.06 94 HIS A N 1
ATOM 761 C CA . HIS A 1 94 ? -12.749 -16.546 -5.800 1.00 96.06 94 HIS A CA 1
ATOM 762 C C . HIS A 1 94 ? -12.486 -15.233 -5.056 1.00 96.06 94 HIS A C 1
ATOM 764 O O . HIS A 1 94 ? -12.544 -15.217 -3.830 1.00 96.06 94 HIS A O 1
ATOM 770 N N . LEU A 1 95 ? -12.241 -14.142 -5.787 1.00 94.56 95 LEU A N 1
ATOM 771 C CA . LEU A 1 95 ? -12.020 -12.819 -5.202 1.00 94.56 95 LEU A CA 1
ATOM 772 C C . LEU A 1 95 ? -13.252 -12.335 -4.429 1.00 94.56 95 LEU A C 1
ATOM 774 O O . LEU A 1 95 ? -13.107 -11.925 -3.285 1.00 94.56 95 LEU A O 1
ATOM 778 N N . ASN A 1 96 ? -14.456 -12.495 -4.984 1.00 96.31 96 ASN A N 1
ATOM 779 C CA . ASN A 1 96 ? -15.701 -12.160 -4.288 1.00 96.31 96 ASN A CA 1
ATOM 780 C C . ASN A 1 96 ? -15.847 -12.951 -2.982 1.00 96.31 96 ASN A C 1
ATOM 782 O O . ASN A 1 96 ? -16.180 -12.377 -1.955 1.00 96.31 96 ASN A O 1
ATOM 786 N N . ALA A 1 97 ? -15.536 -14.252 -2.991 1.00 98.06 97 ALA A N 1
ATOM 787 C CA . ALA A 1 97 ? -15.592 -15.064 -1.777 1.00 98.06 97 ALA A CA 1
ATOM 788 C C . ALA A 1 97 ? -14.589 -14.597 -0.702 1.00 98.06 97 ALA A C 1
ATOM 790 O O . ALA A 1 97 ? -14.892 -14.668 0.488 1.00 98.06 97 ALA A O 1
ATOM 791 N N . LEU A 1 98 ? -13.404 -14.119 -1.104 1.00 97.12 98 LEU A N 1
ATOM 792 C CA . LEU A 1 98 ? -12.431 -13.522 -0.183 1.00 97.12 98 LEU A CA 1
ATOM 793 C C . LEU A 1 98 ? -12.917 -12.175 0.369 1.00 97.12 98 LEU A C 1
ATOM 795 O O . LEU A 1 98 ? -12.742 -11.915 1.557 1.00 97.12 98 LEU A O 1
ATOM 799 N N . GLU A 1 99 ? -13.530 -11.334 -0.467 1.00 97.50 99 GLU A N 1
ATOM 800 C CA . GLU A 1 99 ? -14.133 -10.071 -0.025 1.00 97.50 99 GLU A CA 1
ATOM 801 C C . GLU A 1 99 ? -15.271 -10.317 0.971 1.00 97.50 99 GLU A C 1
ATOM 803 O O . GLU A 1 99 ? -15.300 -9.689 2.029 1.00 97.50 99 GLU A O 1
ATOM 808 N N . ASP A 1 100 ? -16.163 -11.265 0.678 1.00 98.19 100 ASP A N 1
ATOM 809 C CA . ASP A 1 100 ? -17.284 -11.624 1.549 1.00 98.19 100 ASP A CA 1
ATOM 810 C C . ASP A 1 100 ? -16.799 -12.151 2.907 1.00 98.19 100 ASP A C 1
ATOM 812 O O . ASP A 1 100 ? -17.310 -11.734 3.949 1.00 98.19 100 ASP A O 1
ATOM 816 N N . GLU A 1 101 ? -15.784 -13.025 2.925 1.00 98.19 101 GLU A N 1
ATOM 817 C CA . GLU A 1 101 ? -15.172 -13.503 4.174 1.00 98.19 101 GLU A CA 1
ATOM 818 C C . GLU A 1 101 ? -14.565 -12.349 4.977 1.00 98.19 101 GLU A C 1
ATOM 820 O O . GLU A 1 101 ? -14.786 -12.254 6.188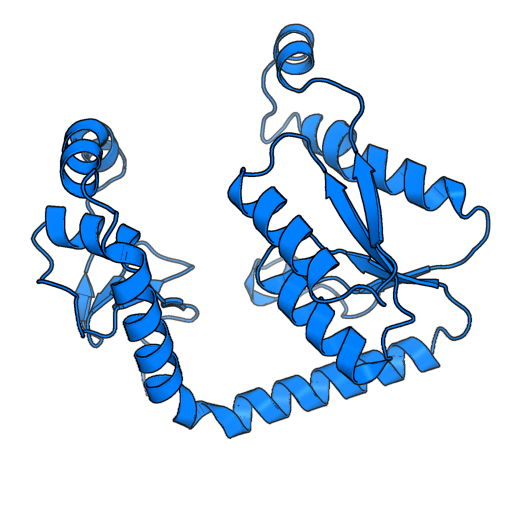 1.00 98.19 101 GLU A O 1
ATOM 825 N N . ALA A 1 102 ? -13.841 -11.448 4.309 1.00 98.12 102 ALA A N 1
ATOM 826 C CA . ALA A 1 102 ? -13.201 -10.316 4.961 1.00 98.12 102 ALA A CA 1
ATOM 827 C C . ALA A 1 102 ? -14.232 -9.350 5.562 1.00 98.12 102 ALA A C 1
ATOM 829 O O . ALA A 1 102 ? -14.072 -8.929 6.711 1.00 98.12 102 ALA A O 1
ATOM 830 N N . MET A 1 103 ? -15.307 -9.035 4.832 1.00 98.38 103 MET A N 1
ATOM 831 C CA . MET A 1 103 ? -16.394 -8.181 5.323 1.00 98.38 103 MET A CA 1
ATOM 832 C C . MET A 1 103 ? -17.114 -8.824 6.517 1.00 98.38 103 MET A C 1
ATOM 834 O O . MET A 1 103 ? -17.278 -8.175 7.550 1.00 98.38 103 MET A O 1
ATOM 838 N N . GLN A 1 104 ? -17.443 -10.120 6.447 1.00 98.44 104 GLN A N 1
ATOM 839 C CA . GLN A 1 104 ? -18.047 -10.849 7.573 1.00 98.44 104 GLN A CA 1
ATOM 840 C C . GLN A 1 104 ? -17.139 -10.858 8.810 1.00 98.44 104 GLN A C 1
ATOM 842 O O . GLN A 1 104 ? -17.610 -10.702 9.941 1.00 98.44 104 GLN A O 1
ATOM 847 N N . PHE A 1 105 ? -15.827 -11.013 8.614 1.00 98.31 105 PHE A N 1
ATOM 848 C CA . PHE A 1 105 ? -14.852 -10.920 9.695 1.00 98.31 105 PHE A CA 1
ATOM 849 C C . PHE A 1 105 ? -14.831 -9.519 10.322 1.00 98.31 105 PHE A C 1
ATOM 851 O O . PHE A 1 105 ? -14.890 -9.407 11.548 1.00 98.31 105 PHE A O 1
ATOM 858 N N . ILE A 1 106 ? -14.794 -8.458 9.510 1.00 98.38 106 ILE A N 1
ATOM 859 C CA . ILE A 1 106 ? -14.823 -7.062 9.975 1.00 98.38 106 ILE A CA 1
ATOM 860 C C . ILE A 1 106 ? -16.076 -6.801 10.823 1.00 98.38 106 ILE A C 1
ATOM 862 O O . ILE A 1 106 ? -15.963 -6.303 11.946 1.00 98.38 106 ILE A O 1
ATOM 866 N N . GLU A 1 107 ? -17.254 -7.207 10.347 1.00 98.31 107 GLU A N 1
ATOM 867 C CA . GLU A 1 107 ? -18.519 -7.067 11.079 1.00 98.31 107 GLU A CA 1
ATOM 868 C C . GLU A 1 107 ? -18.526 -7.841 12.405 1.00 98.31 107 GLU A C 1
ATOM 870 O O . GLU A 1 107 ? -19.019 -7.351 13.428 1.00 98.31 107 GLU A O 1
ATOM 875 N N . ALA A 1 108 ? -17.987 -9.064 12.414 1.00 98.25 108 ALA A N 1
ATOM 876 C CA . ALA A 1 108 ? -17.900 -9.883 13.618 1.00 98.25 108 ALA A CA 1
ATOM 877 C C . ALA A 1 108 ? -16.965 -9.257 14.666 1.00 98.25 108 ALA A C 1
ATOM 879 O O . ALA A 1 108 ? -17.282 -9.256 15.862 1.00 98.25 108 ALA A O 1
ATOM 880 N N . VAL A 1 109 ? -15.835 -8.693 14.230 1.00 97.88 109 VAL A N 1
ATOM 881 C CA . VAL A 1 109 ? -14.876 -7.997 15.097 1.00 97.88 109 VAL A CA 1
ATOM 882 C C . VAL A 1 109 ? -15.468 -6.697 15.643 1.00 97.88 109 VAL A C 1
ATOM 884 O O . VAL A 1 109 ? -15.394 -6.478 16.855 1.00 97.88 109 VAL A O 1
ATOM 887 N N . ASP A 1 110 ? -16.123 -5.881 14.811 1.00 97.44 110 ASP A N 1
ATOM 888 C CA . ASP A 1 110 ? -16.822 -4.669 15.267 1.00 97.44 110 ASP A CA 1
ATOM 889 C C . ASP A 1 110 ? -17.887 -5.009 16.318 1.00 97.44 110 ASP A C 1
ATOM 891 O O . ASP A 1 110 ? -17.958 -4.396 17.384 1.00 97.44 110 ASP A O 1
ATOM 895 N N . ARG A 1 111 ? -18.658 -6.081 16.086 1.00 97.50 111 ARG A N 1
ATOM 896 C CA . ARG A 1 111 ? -19.664 -6.572 17.036 1.00 97.50 111 ARG A CA 1
ATOM 897 C C . ARG A 1 111 ? -19.055 -7.016 18.365 1.00 97.50 111 ARG A C 1
ATOM 899 O O . ARG A 1 111 ? -19.639 -6.754 19.417 1.00 97.50 111 ARG A O 1
ATOM 906 N N . LYS A 1 112 ? -17.901 -7.685 18.328 1.00 97.44 112 LYS A N 1
ATOM 907 C CA . LYS A 1 112 ? -17.169 -8.132 19.523 1.00 97.44 112 LYS A CA 1
ATOM 908 C C . LYS A 1 112 ? -16.620 -6.955 20.332 1.00 97.44 112 LYS A C 1
ATOM 910 O O . LYS A 1 112 ? -16.582 -7.028 21.559 1.00 97.44 112 LYS A O 1
ATOM 915 N N . PHE A 1 113 ? -16.215 -5.878 19.665 1.00 96.50 113 PHE A N 1
ATOM 916 C CA . PHE A 1 113 ? -15.601 -4.702 20.281 1.00 96.50 113 PHE A CA 1
ATOM 917 C C . PHE A 1 113 ? -16.466 -3.440 20.156 1.00 96.50 113 PHE A C 1
ATOM 919 O O . PHE A 1 113 ? -15.944 -2.336 20.001 1.00 96.50 113 PHE A O 1
ATOM 926 N N . ARG A 1 114 ? -17.791 -3.598 20.270 1.00 93.81 114 ARG A N 1
ATOM 927 C CA . ARG A 1 114 ? -18.759 -2.496 20.183 1.00 93.81 114 ARG A CA 1
ATOM 928 C C . ARG A 1 114 ? -18.405 -1.326 21.099 1.00 93.81 114 ARG A C 1
ATOM 930 O O . ARG A 1 114 ? -17.958 -1.510 22.230 1.00 93.81 114 ARG A O 1
ATOM 937 N N . GLY A 1 115 ? -18.660 -0.116 20.604 1.00 92.19 115 GLY A N 1
ATOM 938 C CA . GLY A 1 115 ? -18.429 1.136 21.329 1.00 92.19 115 GLY A CA 1
ATOM 93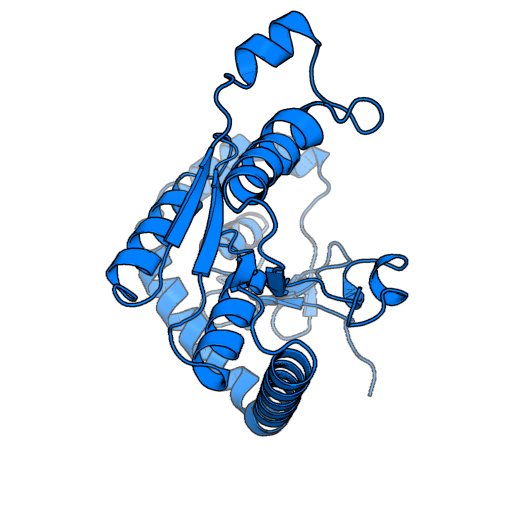9 C C . GLY A 1 115 ? -16.985 1.640 21.286 1.00 92.19 115 GLY A C 1
ATOM 940 O O . GLY A 1 115 ? -16.710 2.722 21.803 1.00 92.19 115 GLY A O 1
ATOM 941 N N . ARG A 1 116 ? -16.059 0.901 20.662 1.00 96.00 116 ARG A N 1
ATOM 942 C CA . ARG A 1 116 ? -14.716 1.411 20.367 1.00 96.00 116 ARG A CA 1
ATOM 943 C C . ARG A 1 116 ? -14.745 2.359 19.173 1.00 96.00 116 ARG A C 1
ATOM 945 O O . ARG A 1 116 ? -15.554 2.198 18.265 1.00 96.00 116 ARG A O 1
ATOM 952 N N . LEU A 1 117 ? -13.840 3.333 19.165 1.00 96.38 117 LEU A N 1
ATOM 953 C CA . LEU A 1 117 ? -13.602 4.157 17.984 1.00 96.38 117 LEU A CA 1
ATOM 954 C C . LEU A 1 117 ? -12.996 3.293 16.875 1.00 96.38 117 LEU A C 1
ATOM 956 O O . LEU A 1 117 ? -11.961 2.663 17.092 1.00 96.38 117 LEU A O 1
ATOM 960 N N . ARG A 1 118 ? -13.627 3.289 15.703 1.00 97.62 118 ARG A N 1
ATOM 961 C CA . ARG A 1 118 ? -13.168 2.539 14.533 1.00 97.62 118 ARG A CA 1
ATOM 962 C C . ARG A 1 118 ? -12.123 3.350 13.789 1.00 97.62 118 ARG A C 1
ATOM 964 O O . ARG A 1 118 ? -12.400 4.481 13.396 1.00 97.62 118 ARG A O 1
ATOM 971 N N . LEU A 1 119 ? -10.954 2.758 13.591 1.00 97.50 119 LEU A N 1
ATOM 972 C CA . LEU A 1 119 ? -9.841 3.369 12.883 1.00 97.50 119 LEU A CA 1
ATOM 973 C C . LEU A 1 119 ? -9.402 2.488 11.712 1.00 97.50 119 LEU A C 1
ATOM 975 O O . LEU A 1 119 ? -9.304 1.271 11.853 1.00 97.50 119 LEU A O 1
ATOM 979 N N . VAL A 1 120 ? -9.047 3.095 10.587 1.00 97.88 120 VAL A N 1
ATOM 980 C CA . VAL A 1 120 ? -8.282 2.443 9.515 1.00 97.88 120 VAL A CA 1
ATOM 981 C C . VAL A 1 120 ? -6.911 3.094 9.458 1.00 97.88 120 VAL A C 1
ATOM 983 O O . VAL A 1 120 ? -6.800 4.306 9.289 1.00 97.88 120 VAL A O 1
ATOM 986 N N . SER A 1 121 ? -5.849 2.296 9.581 1.00 96.31 121 SER A N 1
ATOM 987 C CA . SER A 1 121 ? -4.497 2.795 9.317 1.00 96.31 121 SER A CA 1
ATOM 988 C C . SER A 1 121 ? -4.311 2.924 7.804 1.00 96.31 121 SER A C 1
ATOM 990 O O . SER A 1 121 ? -4.120 1.927 7.102 1.00 96.31 121 SER A O 1
ATOM 992 N N . PHE A 1 122 ? -4.418 4.153 7.298 1.00 97.00 122 PHE A N 1
ATOM 993 C CA . PHE A 1 122 ? -4.431 4.453 5.873 1.00 97.00 122 PHE A CA 1
ATOM 994 C C . PHE A 1 122 ? -3.097 5.057 5.448 1.00 97.00 122 PHE A C 1
ATOM 996 O O . PHE A 1 122 ? -2.816 6.192 5.794 1.00 97.00 122 PHE A O 1
ATOM 1003 N N . SER A 1 123 ? -2.261 4.324 4.706 1.00 94.19 123 SER A N 1
ATOM 1004 C CA . SER A 1 123 ? -0.925 4.800 4.304 1.00 94.19 123 SER A CA 1
ATOM 1005 C C . SER A 1 123 ? -0.865 5.357 2.878 1.00 94.19 123 SER A C 1
ATOM 1007 O O . SER A 1 123 ? 0.223 5.639 2.393 1.00 94.19 123 SER A O 1
ATOM 1009 N N . GLY A 1 124 ? -1.989 5.390 2.155 1.00 93.06 124 GLY A N 1
ATOM 1010 C CA . GLY A 1 124 ? -2.005 5.665 0.713 1.00 93.06 124 GLY A CA 1
ATOM 1011 C C . GLY A 1 124 ? -1.506 4.505 -0.168 1.00 93.06 124 GLY A C 1
ATOM 1012 O O . GLY A 1 124 ? -1.422 4.637 -1.382 1.00 93.06 124 GLY A O 1
ATOM 1013 N N . GLY A 1 125 ? -1.177 3.347 0.415 1.00 93.06 125 GLY A N 1
ATOM 1014 C CA . GLY A 1 125 ? -0.712 2.174 -0.330 1.00 93.06 125 GLY A CA 1
ATOM 1015 C C . GLY A 1 125 ? -1.853 1.266 -0.799 1.00 93.06 125 GLY A C 1
ATOM 1016 O O . GLY A 1 125 ? -3.001 1.399 -0.365 1.00 93.06 125 GLY A O 1
ATOM 1017 N N . LYS A 1 126 ? -1.527 0.268 -1.634 1.00 92.31 126 LYS A N 1
ATOM 1018 C CA . LYS A 1 126 ? -2.512 -0.706 -2.143 1.00 92.31 126 LYS A CA 1
ATOM 1019 C C . LYS A 1 126 ? -3.255 -1.453 -1.027 1.00 92.31 126 LYS A C 1
ATOM 1021 O O . LYS A 1 126 ? -4.471 -1.579 -1.082 1.00 92.31 126 LYS A O 1
ATOM 1026 N N . ASP A 1 127 ? -2.542 -1.909 0.005 1.00 94.75 127 ASP A N 1
ATOM 1027 C CA . ASP A 1 127 ? -3.123 -2.772 1.039 1.00 94.75 127 ASP A CA 1
ATOM 1028 C C . ASP A 1 127 ? -4.051 -1.973 1.952 1.00 94.75 127 ASP A C 1
ATOM 1030 O O . ASP A 1 127 ? -5.165 -2.403 2.234 1.00 94.75 127 ASP A O 1
ATOM 1034 N N . SER A 1 128 ? -3.636 -0.769 2.358 1.00 96.88 128 SER A N 1
ATOM 1035 C CA . SER A 1 128 ? -4.489 0.116 3.150 1.00 96.88 128 SER A CA 1
ATOM 1036 C C . SER A 1 128 ? -5.700 0.625 2.366 1.00 96.88 128 SER A C 1
ATOM 1038 O O . SER A 1 128 ? -6.746 0.860 2.960 1.00 96.88 128 SER A O 1
ATOM 1040 N N . THR A 1 129 ? -5.579 0.761 1.042 1.00 97.44 129 THR A N 1
ATOM 1041 C CA . THR A 1 129 ? -6.705 1.113 0.164 1.00 97.44 129 THR A CA 1
ATOM 1042 C C . THR A 1 129 ? -7.737 -0.009 0.106 1.00 97.44 129 THR A C 1
ATOM 1044 O O . THR A 1 129 ? -8.924 0.253 0.273 1.00 97.44 129 THR A O 1
ATOM 1047 N N . VAL A 1 130 ? -7.299 -1.263 -0.040 1.00 97.50 130 VAL A N 1
ATOM 1048 C CA . VAL A 1 130 ? -8.205 -2.424 -0.002 1.00 97.50 130 VAL A CA 1
ATOM 1049 C C . VAL A 1 130 ? -8.869 -2.558 1.371 1.00 97.50 130 VAL A C 1
ATOM 1051 O O . VAL A 1 130 ? -10.076 -2.760 1.447 1.00 97.50 130 VAL A O 1
ATOM 1054 N N . VAL A 1 131 ? -8.118 -2.389 2.466 1.00 98.19 131 VAL A N 1
ATOM 1055 C CA . VAL A 1 131 ? -8.701 -2.406 3.821 1.00 98.19 131 VAL A CA 1
ATOM 1056 C C . VAL A 1 131 ? -9.727 -1.292 4.001 1.00 98.19 131 VAL A C 1
ATOM 1058 O O . VAL A 1 131 ? -10.790 -1.546 4.556 1.00 98.19 131 VAL A O 1
ATOM 1061 N N . SER A 1 132 ? -9.435 -0.082 3.520 1.00 98.19 132 SER A N 1
ATOM 1062 C CA . SER A 1 132 ? -10.387 1.028 3.525 1.00 98.19 132 SER A CA 1
ATOM 1063 C C . SER A 1 132 ? -11.694 0.650 2.827 1.00 98.19 132 SER A C 1
ATOM 1065 O O . SER A 1 132 ? -12.751 0.795 3.431 1.00 98.19 132 SER A O 1
ATOM 1067 N N . ASP A 1 133 ? -11.625 0.151 1.589 1.00 98.00 133 ASP A N 1
ATOM 1068 C CA . ASP A 1 133 ? -12.812 -0.245 0.817 1.00 98.00 133 ASP A CA 1
ATOM 1069 C C . ASP A 1 133 ? -13.646 -1.302 1.555 1.00 98.00 133 ASP A C 1
ATOM 1071 O O . ASP A 1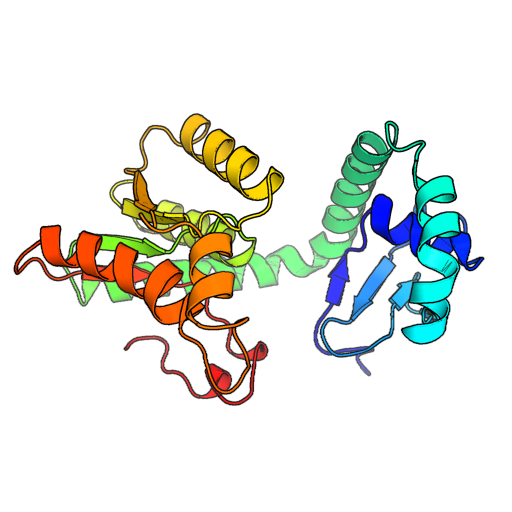 133 ? -14.838 -1.106 1.790 1.00 98.00 133 ASP A O 1
ATOM 1075 N N . LEU A 1 134 ? -13.001 -2.380 2.010 1.00 98.44 134 LEU A N 1
ATOM 1076 C CA . LEU A 1 134 ? -13.668 -3.475 2.717 1.00 98.44 134 LEU A CA 1
ATOM 1077 C C . LEU A 1 134 ? -14.334 -3.007 4.016 1.00 98.44 134 LEU A C 1
ATOM 1079 O O . LEU A 1 134 ? -15.466 -3.389 4.306 1.00 98.44 134 LEU A O 1
ATOM 1083 N N . VAL A 1 135 ? -13.648 -2.171 4.799 1.00 98.38 135 VAL A N 1
ATOM 1084 C CA . VAL A 1 135 ? -14.174 -1.662 6.070 1.00 98.38 135 VAL A CA 1
ATOM 1085 C C . VAL A 1 135 ? -15.337 -0.701 5.840 1.00 98.38 135 VAL A C 1
ATOM 1087 O O . VAL A 1 135 ? -16.347 -0.808 6.533 1.00 98.38 135 VAL A O 1
ATOM 1090 N N . VAL A 1 136 ? -15.239 0.196 4.856 1.00 97.94 136 VAL A N 1
ATOM 1091 C CA . VAL A 1 136 ? -16.315 1.145 4.530 1.00 97.94 136 VAL A CA 1
ATOM 1092 C C . VAL A 1 136 ? -17.542 0.420 3.979 1.00 97.94 136 VAL A C 1
ATOM 1094 O O . VAL A 1 136 ? -18.664 0.747 4.360 1.00 97.94 136 VAL A O 1
ATOM 1097 N N . ARG A 1 137 ? -17.361 -0.603 3.137 1.00 98.00 137 ARG A N 1
ATOM 1098 C CA . ARG A 1 137 ? -18.469 -1.432 2.633 1.00 98.00 137 ARG A CA 1
ATOM 1099 C C . ARG A 1 137 ? -19.148 -2.240 3.739 1.00 98.00 137 ARG A C 1
ATOM 1101 O O . ARG A 1 137 ? -20.365 -2.387 3.702 1.00 98.00 137 ARG A O 1
ATOM 1108 N N . ALA A 1 138 ? -18.385 -2.731 4.716 1.00 98.00 138 ALA A N 1
ATOM 1109 C CA . ALA A 1 138 ? -18.914 -3.521 5.828 1.00 98.00 138 ALA A CA 1
ATOM 1110 C C . ALA A 1 138 ? -19.580 -2.668 6.926 1.00 98.00 138 ALA A C 1
ATOM 1112 O O . ALA A 1 138 ? -20.598 -3.064 7.489 1.00 98.00 138 ALA A O 1
ATOM 1113 N N . LEU A 1 139 ? -19.002 -1.511 7.270 1.00 97.38 139 LEU A N 1
ATOM 1114 C CA . LEU A 1 139 ? -19.384 -0.733 8.461 1.00 97.38 139 LEU A CA 1
ATOM 1115 C C . LEU A 1 139 ? -19.952 0.662 8.149 1.00 97.38 139 LEU A C 1
ATOM 1117 O O . LEU A 1 139 ? -20.434 1.339 9.058 1.00 97.38 139 LEU A O 1
ATOM 1121 N N . GLY A 1 140 ? -19.908 1.099 6.890 1.00 96.06 140 GLY A N 1
ATOM 1122 C CA . GLY A 1 140 ? -20.226 2.465 6.481 1.00 96.06 140 GLY A CA 1
ATOM 1123 C C . GLY A 1 140 ? -19.066 3.444 6.695 1.00 96.06 140 GLY A C 1
ATOM 1124 O O . GLY A 1 140 ? -17.936 3.061 6.993 1.00 96.06 140 GLY A O 1
ATOM 1125 N N . THR A 1 141 ? -19.347 4.740 6.542 1.00 94.56 141 THR A N 1
ATOM 1126 C CA . THR A 1 141 ? -18.329 5.808 6.593 1.00 94.56 141 THR A CA 1
ATOM 1127 C C . THR A 1 141 ? -18.031 6.325 8.004 1.00 94.56 141 THR A C 1
ATOM 1129 O O . THR A 1 141 ? -17.169 7.184 8.159 1.00 94.56 141 THR A O 1
ATOM 1132 N N . ASP A 1 142 ? -18.697 5.806 9.044 1.00 94.88 142 ASP A N 1
ATOM 1133 C CA . ASP A 1 142 ? -18.395 6.104 10.457 1.00 94.88 142 ASP A CA 1
ATOM 1134 C C . ASP A 1 142 ? -17.165 5.311 10.937 1.00 94.88 142 ASP A C 1
ATOM 1136 O O . ASP A 1 142 ? -17.209 4.503 11.871 1.00 94.88 142 ASP A O 1
ATOM 1140 N N . VAL A 1 143 ? -16.065 5.499 10.212 1.00 96.94 143 VAL A N 1
ATOM 1141 C CA . VAL A 1 143 ? -14.753 4.907 10.446 1.00 96.94 143 VAL A CA 1
ATOM 1142 C C . VAL A 1 143 ? -13.719 5.971 10.130 1.00 96.94 143 VAL A C 1
ATOM 1144 O O . VAL A 1 143 ? -13.732 6.550 9.050 1.00 96.94 143 VAL A O 1
ATOM 1147 N N . THR A 1 144 ? -12.830 6.242 11.079 1.00 97.44 144 THR A N 1
ATOM 1148 C CA . THR A 1 144 ? -11.829 7.291 10.916 1.00 97.44 144 THR A CA 1
ATOM 1149 C C . THR A 1 144 ? -10.564 6.742 10.274 1.00 97.44 144 THR A C 1
ATOM 1151 O O . THR A 1 144 ? -9.932 5.820 10.794 1.00 97.44 144 THR A O 1
ATOM 1154 N N . HIS A 1 145 ? -10.145 7.342 9.171 1.00 97.69 145 HIS A N 1
ATOM 1155 C CA . HIS A 1 145 ? -8.882 7.013 8.526 1.00 97.69 145 HIS A CA 1
ATOM 1156 C C . HIS A 1 145 ? -7.764 7.818 9.160 1.00 97.69 145 HIS A C 1
ATOM 1158 O O . HIS A 1 145 ? -7.887 9.021 9.357 1.00 97.69 145 HIS A O 1
ATOM 1164 N N . VAL A 1 146 ? -6.670 7.142 9.488 1.00 96.88 146 VAL A N 1
ATOM 1165 C CA . VAL A 1 146 ? -5.486 7.760 10.080 1.00 96.88 146 VAL A CA 1
ATOM 1166 C C . VAL A 1 146 ? -4.326 7.619 9.108 1.00 96.88 146 VAL A C 1
ATOM 1168 O O . VAL A 1 146 ? -3.830 6.506 8.900 1.00 96.88 146 VAL A O 1
ATOM 1171 N N . PHE A 1 147 ? -3.887 8.743 8.549 1.00 95.62 147 PHE A N 1
ATOM 1172 C CA . PHE A 1 147 ? -2.663 8.848 7.763 1.00 95.62 147 PHE A CA 1
ATOM 1173 C C . PHE A 1 147 ? -1.538 9.394 8.633 1.00 95.62 147 PHE A C 1
ATOM 1175 O O . PHE A 1 147 ? -1.709 10.362 9.368 1.00 95.62 147 PHE A O 1
ATOM 1182 N N . ASN A 1 148 ? -0.384 8.738 8.577 1.00 93.31 148 ASN A N 1
ATOM 1183 C CA . ASN A 1 148 ? 0.804 9.184 9.286 1.00 93.31 148 ASN A CA 1
ATOM 1184 C C . ASN A 1 148 ? 1.798 9.763 8.280 1.00 93.31 148 ASN A C 1
ATOM 1186 O O . ASN A 1 148 ? 2.546 9.003 7.659 1.00 93.31 148 ASN A O 1
ATOM 1190 N N . ASP A 1 149 ? 1.813 11.086 8.159 1.00 91.31 149 ASP A N 1
ATOM 1191 C CA . ASP A 1 149 ? 2.756 11.821 7.330 1.00 91.31 149 ASP A CA 1
ATOM 1192 C C . ASP A 1 149 ? 4.160 11.768 7.951 1.00 91.31 149 ASP A C 1
ATOM 1194 O O . ASP A 1 149 ? 4.476 12.428 8.948 1.00 91.31 149 ASP A O 1
ATOM 1198 N N . THR A 1 150 ? 5.027 10.961 7.338 1.00 88.44 150 THR A N 1
ATOM 1199 C CA . THR A 1 150 ? 6.434 10.848 7.730 1.00 88.44 150 THR A CA 1
ATOM 1200 C C . THR A 1 150 ? 7.295 11.989 7.192 1.00 88.44 150 THR A C 1
ATOM 1202 O O . THR A 1 150 ? 8.492 12.003 7.464 1.00 88.44 150 THR A O 1
ATOM 1205 N N . THR A 1 151 ? 6.740 12.926 6.416 1.00 88.06 151 THR A N 1
ATOM 1206 C CA . THR A 1 151 ? 7.448 13.969 5.643 1.00 88.06 151 THR A CA 1
ATOM 1207 C C . THR A 1 151 ? 8.427 13.430 4.590 1.00 88.06 151 THR A C 1
ATOM 1209 O O . THR A 1 151 ? 9.143 14.197 3.950 1.00 88.06 151 THR A O 1
ATOM 1212 N N . LEU A 1 152 ? 8.465 12.106 4.418 1.00 88.56 152 LEU A N 1
ATOM 1213 C CA . LEU A 1 152 ? 9.366 11.364 3.535 1.00 88.56 152 LEU A CA 1
ATOM 1214 C C . LEU A 1 152 ? 8.599 10.512 2.518 1.00 88.56 152 LEU A C 1
ATOM 1216 O O . LEU A 1 152 ? 9.195 9.656 1.863 1.00 88.56 152 LEU A O 1
ATOM 1220 N N . GLU A 1 153 ? 7.281 10.691 2.429 1.00 90.06 153 GLU A N 1
ATOM 1221 C CA . GLU A 1 153 ? 6.474 9.978 1.449 1.00 90.06 153 GLU A CA 1
ATOM 1222 C C . GLU A 1 153 ? 6.737 10.530 0.042 1.00 90.06 153 GLU A C 1
ATOM 1224 O O . GLU A 1 153 ? 7.161 11.673 -0.144 1.00 90.06 153 GLU A O 1
ATOM 1229 N N . ASP A 1 154 ? 6.493 9.701 -0.967 1.00 91.44 154 ASP A N 1
ATOM 1230 C CA . ASP A 1 154 ? 6.580 10.132 -2.358 1.00 91.44 154 ASP A CA 1
ATOM 1231 C C . ASP A 1 154 ? 5.498 11.183 -2.676 1.00 91.44 154 ASP A C 1
ATOM 1233 O O . ASP A 1 154 ? 4.389 11.129 -2.137 1.00 91.44 154 ASP A O 1
ATOM 1237 N N . VAL A 1 155 ? 5.791 12.121 -3.583 1.00 92.12 155 VAL A N 1
ATOM 1238 C CA . VAL A 1 155 ? 4.833 13.165 -3.998 1.00 92.12 155 VAL A CA 1
ATOM 1239 C C . VAL A 1 155 ? 3.511 12.573 -4.498 1.00 92.12 155 VAL A C 1
ATOM 1241 O O . VAL A 1 155 ? 2.444 13.105 -4.190 1.00 92.12 155 VAL A O 1
ATOM 1244 N N . ASN A 1 156 ? 3.564 11.421 -5.175 1.00 91.75 156 ASN A N 1
ATOM 1245 C CA . ASN A 1 156 ? 2.376 10.732 -5.669 1.00 91.75 156 ASN A CA 1
ATOM 1246 C C . ASN A 1 156 ? 1.534 10.147 -4.522 1.00 91.75 156 ASN A C 1
ATOM 1248 O O . ASN A 1 156 ? 0.318 10.037 -4.654 1.00 91.75 156 ASN A O 1
ATOM 1252 N N . THR A 1 157 ? 2.142 9.803 -3.379 1.00 94.81 157 THR A N 1
ATOM 1253 C CA . THR A 1 157 ? 1.399 9.366 -2.185 1.00 94.81 157 THR A CA 1
ATOM 1254 C C . THR A 1 157 ? 0.569 10.515 -1.624 1.00 94.81 157 THR A C 1
ATOM 1256 O O . THR A 1 157 ? -0.609 10.322 -1.327 1.00 94.81 157 THR A O 1
ATOM 1259 N N . TYR A 1 158 ? 1.147 11.715 -1.511 1.00 95.06 158 TYR A N 1
ATOM 1260 C CA . TYR A 1 158 ? 0.411 12.897 -1.054 1.00 95.06 158 TYR A CA 1
ATOM 1261 C C . TYR A 1 158 ? -0.720 13.264 -2.012 1.00 95.06 158 TYR A C 1
ATOM 1263 O O . TYR A 1 158 ? -1.839 13.537 -1.573 1.00 95.06 158 TYR A O 1
ATOM 1271 N N . GLU A 1 159 ? -0.452 13.229 -3.319 1.00 96.31 159 GLU A N 1
ATOM 1272 C CA . GLU A 1 159 ? -1.478 13.473 -4.328 1.00 96.31 159 GLU A CA 1
ATOM 1273 C C . GLU A 1 159 ? -2.617 12.452 -4.234 1.00 96.31 159 GLU A C 1
ATOM 1275 O O . GLU A 1 159 ? -3.784 12.845 -4.194 1.00 96.31 159 GLU A O 1
ATOM 1280 N N . TYR A 1 160 ? -2.295 11.164 -4.114 1.00 96.62 160 TYR A N 1
ATOM 1281 C CA . TYR A 1 160 ? -3.292 10.112 -3.951 1.00 96.62 160 TYR A CA 1
ATOM 1282 C C . TYR A 1 160 ? -4.123 10.287 -2.674 1.00 96.62 160 TYR A C 1
ATOM 1284 O O . TYR A 1 160 ? -5.347 10.183 -2.714 1.00 96.62 160 TYR A O 1
ATOM 1292 N N . VAL A 1 161 ? -3.490 10.592 -1.537 1.00 97.00 161 VAL A N 1
ATOM 1293 C CA . VAL A 1 161 ? -4.195 10.830 -0.266 1.00 97.00 161 VAL A CA 1
ATOM 1294 C C . VAL A 1 161 ? -5.136 12.034 -0.370 1.00 97.00 161 VAL A C 1
ATOM 1296 O O . VAL A 1 161 ? -6.253 11.976 0.147 1.00 97.00 161 VAL A O 1
ATOM 1299 N N . ARG A 1 162 ? -4.729 13.104 -1.067 1.00 97.25 162 ARG A N 1
ATOM 1300 C CA . ARG A 1 162 ? -5.593 14.260 -1.346 1.00 97.25 162 ARG A CA 1
ATOM 1301 C C . ARG A 1 162 ? -6.798 13.861 -2.201 1.00 97.25 162 ARG A C 1
ATOM 1303 O O . ARG A 1 162 ? -7.930 14.125 -1.805 1.00 97.25 162 ARG A O 1
ATOM 1310 N N . GLN A 1 163 ? -6.568 13.186 -3.329 1.00 97.56 163 GLN A N 1
ATOM 1311 C CA . GLN A 1 163 ? -7.637 12.711 -4.218 1.00 97.56 163 GLN A CA 1
ATOM 1312 C C . GLN A 1 163 ? -8.603 11.768 -3.485 1.00 97.56 163 GLN A C 1
ATOM 1314 O O . GLN A 1 163 ? -9.818 11.873 -3.637 1.00 97.56 163 GLN A O 1
ATOM 1319 N N . PHE A 1 164 ? -8.080 10.880 -2.634 1.00 97.56 164 PHE A N 1
ATOM 1320 C CA . PHE A 1 164 ? -8.889 9.981 -1.818 1.00 97.56 164 PHE A CA 1
ATOM 1321 C C . PHE A 1 164 ? -9.833 10.750 -0.883 1.00 97.56 164 PHE A C 1
ATOM 1323 O O . PHE A 1 164 ? -11.013 10.407 -0.810 1.00 97.56 164 PHE A O 1
ATOM 1330 N N . GLN A 1 165 ? -9.349 11.794 -0.201 1.00 96.94 165 GLN A N 1
ATOM 1331 C CA . GLN A 1 165 ? -10.182 12.641 0.663 1.00 96.94 165 GLN A CA 1
ATOM 1332 C C . GLN A 1 165 ? -11.252 13.400 -0.136 1.00 96.94 165 GLN A C 1
ATOM 1334 O O . GLN A 1 165 ? -12.406 13.453 0.285 1.00 96.94 165 GLN A O 1
ATOM 1339 N N . GLU A 1 166 ? -10.900 13.929 -1.312 1.00 97.69 166 GLU A N 1
ATOM 1340 C CA . GLU A 1 166 ? -11.837 14.625 -2.208 1.00 97.69 166 GLU A CA 1
ATOM 1341 C C . GLU A 1 166 ? -12.954 13.700 -2.714 1.00 97.69 166 GLU A C 1
ATOM 1343 O O . GLU A 1 166 ? -14.117 14.099 -2.777 1.00 97.69 166 GLU A O 1
ATOM 1348 N N . MET A 1 167 ? -12.619 12.448 -3.035 1.00 97.00 167 MET A N 1
ATOM 1349 C CA . MET A 1 167 ? -13.581 11.438 -3.483 1.00 97.00 167 MET A CA 1
ATOM 1350 C C . MET A 1 167 ? -14.433 10.860 -2.346 1.00 97.00 167 MET A C 1
ATOM 1352 O O . MET A 1 167 ? -15.514 10.334 -2.607 1.00 97.00 167 MET A O 1
ATOM 1356 N N . ASN A 1 168 ? -13.971 10.948 -1.095 1.00 96.69 168 ASN A N 1
ATOM 1357 C CA . ASN A 1 168 ? -14.626 10.348 0.068 1.00 96.69 168 ASN A CA 1
ATOM 1358 C C . ASN A 1 168 ? -14.864 11.372 1.197 1.00 96.69 168 ASN A C 1
ATOM 1360 O O . ASN A 1 168 ? -14.427 11.152 2.329 1.00 96.69 168 ASN A O 1
ATOM 1364 N N . PRO A 1 169 ? -15.610 12.465 0.948 1.00 96.44 169 PRO A N 1
ATOM 1365 C CA . PRO A 1 169 ? -15.739 13.582 1.891 1.00 96.44 169 PRO A CA 1
ATOM 1366 C C . PRO A 1 169 ? -16.483 13.230 3.191 1.00 96.44 169 PRO A C 1
ATOM 1368 O O . PRO A 1 169 ? -16.467 14.005 4.144 1.00 96.44 169 PRO A O 1
ATOM 1371 N N . LEU A 1 170 ? -17.169 12.083 3.232 1.00 96.88 170 LEU A N 1
ATOM 1372 C CA . LEU A 1 170 ? -17.911 11.608 4.404 1.00 96.88 170 LEU A CA 1
ATOM 1373 C C . LEU A 1 170 ? -17.071 10.745 5.351 1.00 96.88 170 LEU A C 1
ATOM 1375 O O . LEU A 1 170 ? -17.560 10.395 6.423 1.00 96.88 170 LEU A O 1
ATOM 1379 N N . ILE A 1 171 ? -15.851 10.371 4.958 1.00 97.31 171 ILE A N 1
ATOM 1380 C CA . ILE A 1 171 ? -14.939 9.588 5.792 1.00 97.31 171 ILE A CA 1
ATOM 1381 C C . ILE A 1 171 ? -14.128 10.563 6.658 1.00 97.31 171 ILE A C 1
ATOM 1383 O O . ILE A 1 171 ? -13.369 11.365 6.109 1.00 97.31 171 ILE A O 1
ATOM 1387 N N . PRO A 1 172 ? -14.238 10.517 8.001 1.00 96.25 172 PRO A N 1
ATOM 1388 C CA . PRO A 1 172 ? -13.375 11.309 8.867 1.00 96.25 172 PRO A CA 1
ATOM 1389 C C . PRO A 1 172 ? -11.908 10.939 8.643 1.00 96.25 172 PRO A C 1
ATOM 1391 O O . PRO A 1 172 ? -11.554 9.761 8.676 1.00 96.25 172 PRO A O 1
ATOM 1394 N N . PHE A 1 173 ? -11.049 11.938 8.463 1.00 96.56 173 PHE A N 1
ATOM 1395 C CA . PHE A 1 173 ? -9.638 11.729 8.159 1.00 96.56 173 PHE A CA 1
ATOM 1396 C C . PHE A 1 173 ? -8.758 12.485 9.154 1.00 96.56 173 PHE A C 1
ATOM 1398 O O . PHE A 1 173 ? -8.923 13.688 9.352 1.00 96.56 173 PHE A O 1
ATOM 1405 N N . TRP A 1 174 ? -7.837 11.774 9.798 1.00 95.25 174 TRP A N 1
ATOM 1406 C CA . TRP A 1 174 ? -6.861 12.328 10.729 1.00 95.25 174 TRP A CA 1
ATOM 1407 C C . TRP A 1 174 ? -5.457 12.164 10.177 1.00 95.25 174 TRP A C 1
ATOM 1409 O O . TRP A 1 174 ? -5.064 11.080 9.746 1.00 95.25 174 TRP A O 1
ATOM 1419 N N . GLU A 1 175 ? -4.686 13.239 10.262 1.00 92.44 175 GLU A N 1
ATOM 1420 C CA . GLU A 1 175 ? -3.286 13.255 9.877 1.00 92.44 175 GLU A CA 1
ATOM 1421 C C . GLU A 1 175 ? -2.416 13.417 11.123 1.00 92.44 175 GLU A C 1
ATOM 1423 O O . GLU A 1 175 ? -2.515 14.405 11.851 1.00 92.44 175 GLU A O 1
ATOM 1428 N N . GLY A 1 176 ? -1.576 12.420 11.387 1.00 89.75 176 GLY A N 1
ATOM 1429 C CA . GLY A 1 176 ? -0.464 12.545 12.319 1.00 89.75 176 GLY A CA 1
ATOM 1430 C C . GLY A 1 176 ? 0.787 12.906 11.535 1.00 89.75 176 GLY A C 1
ATOM 1431 O O . GLY A 1 176 ? 1.148 12.176 10.618 1.00 89.75 176 GLY A O 1
ATOM 1432 N N . ARG A 1 177 ? 1.461 13.998 11.890 1.00 88.69 177 ARG A N 1
ATOM 1433 C CA . ARG A 1 177 ? 2.666 14.453 11.193 1.00 88.69 177 ARG A CA 1
ATOM 1434 C C . ARG A 1 177 ? 3.839 14.580 12.150 1.00 88.69 177 ARG A C 1
ATOM 1436 O O . ARG A 1 177 ? 3.681 15.028 13.283 1.00 88.69 177 ARG A O 1
ATOM 1443 N N . ALA A 1 178 ? 5.020 14.178 11.693 1.00 83.62 178 ALA A N 1
ATOM 1444 C CA . ALA A 1 178 ? 6.252 14.424 12.431 1.00 83.62 178 ALA A CA 1
ATOM 1445 C C . ALA A 1 178 ? 6.623 15.916 12.391 1.00 83.62 178 ALA A C 1
ATOM 1447 O O . ALA A 1 178 ? 6.633 16.530 11.328 1.00 83.62 178 ALA A O 1
ATOM 1448 N N . GLU A 1 179 ? 6.961 16.489 13.546 1.00 84.19 179 GLU A N 1
ATOM 1449 C CA . GLU A 1 179 ? 7.370 17.900 13.648 1.00 84.19 179 GLU A CA 1
ATOM 1450 C C . GLU A 1 179 ? 8.837 18.123 13.251 1.00 84.19 179 GLU A C 1
ATOM 1452 O O . GLU A 1 179 ? 9.242 19.235 12.918 1.00 84.19 179 GLU A O 1
ATOM 1457 N N . HIS A 1 180 ? 9.649 17.066 13.290 1.00 86.12 180 HIS A N 1
ATOM 1458 C CA . HIS A 1 180 ? 11.082 17.151 13.036 1.00 86.12 180 HIS A CA 1
ATOM 1459 C C . HIS A 1 180 ? 11.412 17.039 11.549 1.00 86.12 180 HIS A C 1
ATOM 1461 O O . HIS A 1 180 ? 10.805 16.256 10.822 1.00 86.12 180 HIS A O 1
ATOM 1467 N N . ASN A 1 181 ? 12.452 17.749 11.114 1.00 89.25 181 ASN A N 1
ATOM 1468 C CA . ASN A 1 181 ? 13.035 17.555 9.795 1.00 89.25 181 ASN A CA 1
ATOM 1469 C C . ASN A 1 181 ? 13.957 16.324 9.795 1.00 89.25 181 ASN A C 1
ATOM 1471 O O . ASN A 1 181 ? 14.794 16.150 10.684 1.00 89.25 181 ASN A O 1
ATOM 1475 N N . PHE A 1 182 ? 13.811 15.454 8.795 1.00 89.44 182 PHE A N 1
ATOM 1476 C CA . PHE A 1 182 ? 14.617 14.239 8.694 1.00 89.44 182 PHE A CA 1
ATOM 1477 C C . PHE A 1 182 ? 16.110 14.519 8.491 1.00 89.44 182 PHE A C 1
ATOM 1479 O O . PHE A 1 182 ? 16.936 13.847 9.107 1.00 89.44 182 PHE A O 1
ATOM 1486 N N . HIS A 1 183 ? 16.465 15.492 7.650 1.00 89.88 183 HIS A N 1
ATOM 1487 C CA . HIS A 1 183 ? 17.857 15.793 7.319 1.00 89.88 183 HIS A CA 1
ATOM 1488 C C . HIS A 1 183 ? 18.608 16.382 8.514 1.00 89.88 183 HIS A C 1
ATOM 1490 O O . HIS A 1 183 ? 19.703 15.911 8.815 1.00 89.88 183 HIS A O 1
ATOM 1496 N N . ASP A 1 184 ? 17.978 17.281 9.272 1.00 91.81 184 ASP A N 1
ATOM 1497 C CA . ASP A 1 184 ? 18.561 17.834 10.502 1.00 91.81 184 ASP A CA 1
ATOM 1498 C C . ASP A 1 184 ? 18.882 16.725 11.519 1.00 91.81 184 ASP A C 1
ATOM 1500 O O . ASP A 1 184 ? 19.924 16.731 12.177 1.00 91.81 184 ASP A O 1
ATOM 1504 N N . LEU A 1 185 ? 18.003 15.724 11.635 1.00 90.44 185 LEU A N 1
ATOM 1505 C CA . LEU A 1 185 ? 18.230 14.575 12.512 1.00 90.44 185 LEU A CA 1
ATOM 1506 C C . LEU A 1 185 ? 19.310 13.628 11.982 1.00 90.44 185 LEU A C 1
ATOM 1508 O O . LEU A 1 185 ? 20.014 13.013 12.781 1.00 90.44 185 LEU A O 1
ATOM 1512 N N . VAL A 1 186 ? 19.484 13.517 10.663 1.00 92.38 186 VAL A N 1
ATOM 1513 C CA . VAL A 1 186 ? 20.613 12.778 10.076 1.00 92.38 186 VAL A CA 1
ATOM 1514 C C . VAL A 1 186 ? 21.939 13.459 10.412 1.00 92.38 186 VAL A C 1
ATOM 1516 O O . VAL A 1 186 ? 22.895 12.759 10.740 1.00 92.38 186 VAL A O 1
ATOM 1519 N N . GLU A 1 187 ? 22.006 14.789 10.385 1.00 93.38 187 GLU A N 1
ATOM 1520 C CA . GLU A 1 187 ? 23.213 15.529 10.776 1.00 93.38 187 GLU A CA 1
ATOM 1521 C C . GLU A 1 187 ? 23.547 15.348 12.264 1.00 93.38 187 GLU A C 1
ATOM 1523 O O . GLU A 1 187 ? 24.716 15.223 12.627 1.00 93.38 187 GLU A O 1
ATOM 1528 N N . GLN A 1 188 ? 22.528 15.264 13.125 1.00 91.56 188 GLN A N 1
ATOM 1529 C CA . GLN A 1 188 ? 22.704 15.122 14.575 1.00 91.56 188 GLN A CA 1
ATOM 1530 C C . GLN A 1 188 ? 22.960 13.678 15.035 1.00 91.56 188 GLN A C 1
ATOM 1532 O O . GLN A 1 188 ? 23.794 13.439 15.907 1.00 91.56 188 GLN A O 1
ATOM 1537 N N . MET A 1 189 ? 22.221 12.708 14.492 1.00 89.69 189 MET A N 1
ATOM 1538 C CA . MET A 1 189 ? 22.201 11.314 14.965 1.00 89.69 189 MET A CA 1
ATOM 1539 C C . MET A 1 189 ? 22.901 10.336 14.013 1.00 89.69 189 MET A C 1
ATOM 1541 O O . MET A 1 189 ? 23.069 9.158 14.345 1.00 89.69 189 MET A O 1
ATOM 1545 N N . GLY A 1 190 ? 23.286 10.797 12.824 1.00 91.25 190 GLY A N 1
ATOM 1546 C CA . GLY A 1 190 ? 23.719 9.949 11.722 1.00 91.25 190 GLY A CA 1
ATOM 1547 C C . GLY A 1 190 ? 22.547 9.272 10.993 1.00 91.25 190 GLY A C 1
ATOM 1548 O O . GLY A 1 190 ? 21.421 9.202 11.502 1.00 91.25 190 GLY A O 1
ATOM 1549 N N . PRO A 1 191 ? 22.791 8.733 9.784 1.00 90.62 191 PRO A N 1
ATOM 1550 C CA . PRO A 1 191 ? 21.749 8.107 8.979 1.00 90.62 191 PRO A CA 1
ATOM 1551 C C . PRO A 1 191 ? 21.141 6.887 9.692 1.00 90.62 191 PRO A C 1
ATOM 1553 O O . PRO A 1 191 ? 21.869 6.104 10.318 1.00 90.62 191 PRO A O 1
ATOM 1556 N N . PRO A 1 192 ? 19.814 6.677 9.590 1.00 90.00 192 PRO A N 1
ATOM 1557 C CA . PRO A 1 192 ? 19.175 5.518 10.194 1.00 90.00 192 PRO A CA 1
ATOM 1558 C C . PRO A 1 192 ? 19.709 4.221 9.576 1.00 90.00 192 PRO A C 1
ATOM 1560 O O . PRO A 1 192 ? 20.043 4.147 8.394 1.00 90.00 192 PRO A O 1
ATOM 1563 N N . SER A 1 193 ? 19.757 3.161 10.379 1.00 88.25 193 SER A N 1
ATOM 1564 C CA . SER A 1 193 ? 20.253 1.851 9.956 1.00 88.25 193 SER A CA 1
ATOM 1565 C C . SER A 1 193 ? 19.362 0.724 10.467 1.00 88.25 193 SER A C 1
ATOM 1567 O O . SER A 1 193 ? 18.445 0.921 11.266 1.00 88.25 193 SER A O 1
ATOM 1569 N N . ARG A 1 194 ? 19.644 -0.516 10.045 1.00 77.88 194 ARG A N 1
ATOM 1570 C CA . ARG A 1 194 ? 18.936 -1.696 10.575 1.00 77.88 194 ARG A CA 1
ATOM 1571 C C . ARG A 1 194 ? 19.041 -1.819 12.097 1.00 77.88 194 ARG A C 1
ATOM 1573 O O . ARG A 1 194 ? 18.132 -2.411 12.685 1.00 77.88 194 ARG A O 1
ATOM 1580 N N . VAL A 1 195 ? 20.119 -1.291 12.682 1.00 80.50 195 VAL A N 1
ATOM 1581 C CA . VAL A 1 195 ? 20.411 -1.304 14.122 1.00 80.50 195 VAL A CA 1
ATOM 1582 C C . VAL A 1 195 ? 19.872 -0.038 14.796 1.00 80.50 195 VAL A C 1
ATOM 1584 O O . VAL A 1 195 ? 19.247 -0.135 15.845 1.00 80.50 195 VAL A O 1
ATOM 1587 N N . MET A 1 196 ? 20.026 1.132 14.164 1.00 79.62 196 MET A N 1
ATOM 1588 C CA . MET A 1 196 ? 19.540 2.419 14.675 1.00 79.62 196 MET A CA 1
ATOM 1589 C C . MET A 1 196 ? 18.294 2.883 13.919 1.00 79.62 196 MET A C 1
ATOM 1591 O O . MET A 1 196 ? 18.376 3.590 12.918 1.00 79.62 196 MET A O 1
ATOM 1595 N N . ARG A 1 197 ? 17.121 2.477 14.413 1.00 86.56 197 ARG A N 1
ATOM 1596 C CA . ARG A 1 197 ? 15.813 2.730 13.781 1.00 86.56 197 ARG A CA 1
ATOM 1597 C C . ARG A 1 197 ? 15.088 3.950 14.347 1.00 86.56 197 ARG A C 1
ATOM 1599 O O . ARG A 1 197 ? 13.859 3.943 14.430 1.00 86.56 197 ARG A O 1
ATOM 1606 N N . TRP A 1 198 ? 15.831 4.985 14.738 1.00 89.56 198 TRP A N 1
ATOM 1607 C CA . TRP A 1 198 ? 15.259 6.200 15.328 1.00 89.56 198 TRP A CA 1
ATOM 1608 C C . TRP A 1 198 ? 14.202 6.835 14.416 1.00 89.56 198 TRP A C 1
ATOM 1610 O O . TRP A 1 198 ? 13.188 7.315 14.912 1.00 89.56 198 TRP A O 1
ATOM 1620 N N . CYS A 1 199 ? 14.357 6.727 13.090 1.00 87.69 199 CYS A N 1
ATOM 1621 C CA . CYS A 1 199 ? 13.383 7.244 12.130 1.00 87.69 199 CYS A CA 1
ATOM 1622 C C . CYS A 1 199 ? 11.989 6.615 12.298 1.00 87.69 199 CYS A C 1
ATOM 1624 O O . CYS A 1 199 ? 10.986 7.305 12.182 1.00 87.69 199 CYS A O 1
ATOM 1626 N N . CYS A 1 200 ? 11.893 5.325 12.642 1.00 86.69 200 CYS A N 1
ATOM 1627 C CA . CYS A 1 200 ? 10.599 4.684 12.886 1.00 86.69 200 CYS A CA 1
ATOM 1628 C C . CYS A 1 200 ? 9.955 5.205 14.173 1.00 86.69 200 CYS A C 1
ATOM 1630 O O . CYS A 1 200 ? 8.746 5.408 14.215 1.00 86.69 200 CYS A O 1
ATOM 1632 N N . THR A 1 201 ? 10.748 5.435 15.216 1.00 86.00 201 THR A N 1
ATOM 1633 C CA . THR A 1 201 ? 10.236 5.968 16.480 1.00 86.00 201 THR A CA 1
ATOM 1634 C C . THR A 1 201 ? 9.758 7.406 16.310 1.00 86.00 201 THR A C 1
ATOM 1636 O O . THR A 1 201 ? 8.637 7.713 16.695 1.00 86.00 201 THR A O 1
ATOM 1639 N N . ILE A 1 202 ? 10.574 8.259 15.687 1.00 87.44 202 ILE A N 1
ATOM 1640 C CA . ILE A 1 202 ? 10.314 9.699 15.574 1.00 87.44 202 ILE A CA 1
ATOM 1641 C C . ILE A 1 202 ? 9.250 10.007 14.515 1.00 87.44 202 ILE A C 1
ATOM 1643 O O . ILE A 1 202 ? 8.371 10.818 14.772 1.00 87.44 202 ILE A O 1
ATOM 1647 N N . PHE A 1 203 ? 9.287 9.345 13.352 1.00 88.56 203 PHE A N 1
ATOM 1648 C CA . PHE A 1 203 ? 8.417 9.693 12.220 1.00 88.56 203 PHE A CA 1
ATOM 1649 C C . PHE A 1 203 ? 7.198 8.786 12.053 1.00 88.56 203 PHE A C 1
ATOM 1651 O O . PHE A 1 203 ? 6.278 9.151 11.330 1.00 88.56 203 PHE A O 1
ATOM 1658 N N . LYS A 1 204 ? 7.172 7.600 12.681 1.00 85.75 204 LYS A N 1
ATOM 1659 C CA . LYS A 1 204 ? 6.030 6.668 12.577 1.00 85.75 204 LYS A CA 1
ATOM 1660 C C . LYS A 1 204 ? 5.302 6.490 13.900 1.00 85.75 204 LYS A C 1
ATOM 1662 O O . LYS A 1 204 ? 4.109 6.739 13.986 1.00 85.75 204 LYS A O 1
ATOM 1667 N N . ALA A 1 205 ? 6.007 6.039 14.935 1.00 87.06 205 ALA A N 1
ATOM 1668 C CA . ALA A 1 205 ? 5.370 5.718 16.209 1.00 87.06 205 ALA A CA 1
ATOM 1669 C C . ALA A 1 205 ? 4.979 6.976 17.000 1.00 87.06 205 ALA A C 1
ATOM 1671 O O . ALA A 1 205 ? 3.888 7.022 17.553 1.00 87.06 205 ALA A O 1
ATOM 1672 N N . GLY A 1 206 ? 5.850 7.989 17.042 1.00 88.50 206 GLY A N 1
ATOM 1673 C CA . GLY A 1 206 ? 5.637 9.232 17.784 1.00 88.50 206 GLY A CA 1
ATOM 1674 C C . GLY A 1 206 ? 4.347 9.962 17.396 1.00 88.50 206 GLY A C 1
ATOM 1675 O O . GLY A 1 206 ? 3.486 10.120 18.261 1.00 88.50 206 GLY A O 1
ATOM 1676 N N . PRO A 1 207 ? 4.153 10.342 16.118 1.00 88.31 207 PRO A N 1
ATOM 1677 C CA . PRO A 1 207 ? 2.975 11.104 15.710 1.00 88.31 207 PRO A CA 1
ATOM 1678 C C . PRO A 1 207 ? 1.669 10.326 15.913 1.00 88.31 207 PRO A C 1
ATOM 1680 O O . PRO A 1 207 ? 0.704 10.879 16.438 1.00 88.31 207 PRO A O 1
ATOM 1683 N N . ILE A 1 208 ? 1.651 9.022 15.601 1.00 87.31 208 ILE A N 1
ATOM 1684 C CA . ILE A 1 208 ? 0.491 8.155 15.871 1.00 87.31 208 ILE A CA 1
ATOM 1685 C C . ILE A 1 208 ? 0.199 8.084 17.372 1.00 87.31 208 ILE A C 1
ATOM 1687 O O . ILE A 1 208 ? -0.958 8.184 17.771 1.00 87.31 208 ILE A O 1
ATOM 1691 N N . ASN A 1 209 ? 1.218 7.924 18.218 1.00 87.75 209 ASN A N 1
ATOM 1692 C CA . ASN A 1 209 ? 1.021 7.863 19.664 1.00 87.75 209 ASN A CA 1
ATOM 1693 C C . ASN A 1 209 ? 0.467 9.178 20.216 1.00 87.75 209 ASN A C 1
ATOM 1695 O O . ASN A 1 209 ? -0.444 9.133 21.035 1.00 87.75 209 ASN A O 1
ATOM 1699 N N . ASN A 1 210 ? 0.962 10.328 19.751 1.00 88.19 210 ASN A N 1
ATOM 1700 C CA . ASN A 1 210 ? 0.444 11.638 20.152 1.00 88.19 210 ASN A CA 1
ATOM 1701 C C . ASN A 1 210 ? -1.030 11.796 19.749 1.00 88.19 210 ASN A C 1
ATOM 1703 O O . ASN A 1 210 ? -1.859 12.208 20.562 1.00 88.19 210 ASN A O 1
ATOM 1707 N N . LEU A 1 211 ? -1.374 11.389 18.522 1.00 88.88 211 LEU A N 1
ATOM 1708 C CA . LEU A 1 211 ? -2.754 11.385 18.044 1.00 88.88 211 LEU A CA 1
ATOM 1709 C C . LEU A 1 211 ? -3.640 10.469 18.899 1.00 88.88 211 LEU A C 1
ATOM 1711 O O . LEU A 1 211 ? -4.705 10.888 19.342 1.00 88.88 211 LEU A O 1
ATOM 1715 N N . LEU A 1 212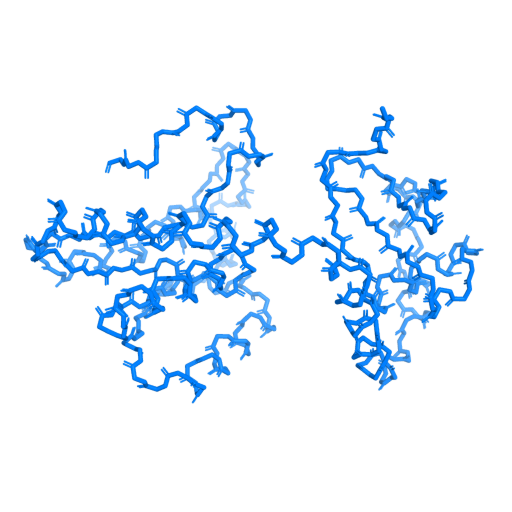 ? -3.202 9.242 19.188 1.00 87.88 212 LEU A N 1
ATOM 1716 C CA . LEU A 1 212 ? -3.968 8.303 20.011 1.00 87.88 212 LEU A CA 1
ATOM 1717 C C . LEU A 1 212 ? -4.105 8.774 21.466 1.00 87.88 212 LEU A C 1
ATOM 1719 O O . LEU A 1 212 ? -5.164 8.590 22.056 1.00 87.88 212 LEU A O 1
ATOM 1723 N N . GLN A 1 213 ? -3.084 9.419 22.036 1.00 88.75 213 GLN A N 1
ATOM 1724 C CA . GLN A 1 213 ? -3.155 9.999 23.382 1.00 88.75 213 GLN A CA 1
ATOM 1725 C C . GLN A 1 213 ? -4.179 11.134 23.472 1.00 88.75 213 GLN A C 1
ATOM 1727 O O . GLN A 1 213 ? -4.835 11.274 24.503 1.00 88.75 213 GLN A O 1
ATOM 1732 N N . SER A 1 214 ? -4.384 11.897 22.392 1.00 88.88 214 SER A N 1
ATOM 1733 C CA . SER A 1 214 ? -5.422 12.939 22.348 1.00 88.88 214 SER A CA 1
ATOM 1734 C C . SER A 1 214 ? -6.849 12.391 22.517 1.00 88.88 214 SER A C 1
ATOM 1736 O O . SER A 1 214 ? -7.762 13.138 22.861 1.00 88.88 214 SER A O 1
ATOM 1738 N N . LEU A 1 215 ? -7.041 11.076 22.341 1.00 88.56 215 LEU A N 1
ATOM 1739 C CA . LEU A 1 215 ? -8.321 10.389 22.533 1.00 88.56 215 LEU A CA 1
ATOM 1740 C C . LEU A 1 215 ? -8.617 10.040 24.002 1.00 88.56 215 LEU A C 1
ATOM 1742 O O . LEU A 1 215 ? -9.712 9.551 24.298 1.00 88.56 215 LEU A O 1
ATOM 1746 N N . GLY A 1 216 ? -7.667 10.270 24.916 1.00 89.88 216 GLY A N 1
ATOM 1747 C CA . GLY A 1 216 ? -7.795 9.932 26.333 1.00 89.88 216 GLY A CA 1
ATOM 1748 C C . GLY A 1 216 ? -8.064 8.439 26.553 1.00 89.88 216 GLY A C 1
ATOM 1749 O O . GLY A 1 216 ? -7.422 7.582 25.951 1.00 89.88 216 GLY A O 1
ATOM 1750 N N . ASP A 1 217 ? -9.055 8.121 27.388 1.00 90.88 217 ASP A N 1
ATOM 1751 C CA . ASP A 1 217 ? -9.411 6.737 27.745 1.00 90.88 217 ASP A CA 1
ATOM 1752 C C . ASP A 1 217 ? -10.263 6.013 26.683 1.00 90.88 217 ASP A C 1
ATOM 1754 O O . ASP A 1 217 ? -10.734 4.885 26.892 1.00 90.88 217 ASP A O 1
ATOM 1758 N N . ARG A 1 218 ? -10.511 6.647 25.529 1.00 92.69 218 ARG A N 1
ATOM 1759 C CA . ARG A 1 218 ? -11.345 6.062 24.479 1.00 92.69 218 ARG A CA 1
ATOM 1760 C C . ARG A 1 218 ? -10.644 4.855 23.861 1.00 92.69 218 ARG A C 1
ATOM 1762 O O . ARG A 1 218 ? -9.606 4.958 23.216 1.00 92.69 218 ARG A O 1
ATOM 1769 N N . LYS A 1 219 ? -11.265 3.683 23.999 1.00 94.06 219 LYS A N 1
ATOM 1770 C CA . LYS A 1 219 ? -10.775 2.448 23.376 1.00 94.06 219 LYS A CA 1
ATOM 1771 C C . LYS A 1 219 ? -10.943 2.507 21.858 1.00 94.06 219 LYS A C 1
ATOM 1773 O O . LYS A 1 219 ? -11.995 2.916 21.366 1.00 94.06 219 LYS A O 1
ATOM 1778 N N . VAL A 1 220 ? -9.940 2.016 21.136 1.00 94.50 220 VAL A N 1
ATOM 1779 C CA . VAL A 1 220 ? -9.920 1.972 19.667 1.00 94.50 220 VAL A CA 1
ATOM 1780 C C . VAL A 1 220 ? -9.993 0.537 19.141 1.00 94.50 220 VAL A C 1
ATOM 1782 O O . VAL A 1 220 ? -9.578 -0.420 19.808 1.00 94.50 220 VAL A O 1
ATOM 1785 N N . LEU A 1 221 ? -10.559 0.394 17.949 1.00 96.75 221 LEU A N 1
ATOM 1786 C CA . LEU A 1 221 ? -10.509 -0.790 17.106 1.00 96.75 221 LEU A CA 1
ATOM 1787 C C . LEU A 1 221 ? -9.877 -0.361 15.783 1.00 96.75 221 LEU A C 1
ATOM 1789 O O . LEU A 1 221 ? -10.507 0.360 15.015 1.00 96.75 221 LEU A O 1
ATOM 1793 N N . THR A 1 222 ? -8.641 -0.791 15.537 1.00 96.38 222 THR A N 1
ATOM 1794 C CA . THR A 1 222 ? -7.893 -0.387 14.344 1.00 96.38 222 THR A CA 1
ATOM 1795 C C . THR A 1 222 ? -7.767 -1.541 13.361 1.00 96.38 222 THR A C 1
ATOM 1797 O O . THR A 1 222 ? -7.316 -2.626 13.725 1.00 96.38 222 THR A O 1
ATOM 1800 N N . PHE A 1 223 ? -8.119 -1.286 12.105 1.00 97.44 223 PHE A N 1
ATOM 1801 C CA . PHE A 1 223 ? -7.940 -2.209 10.991 1.00 97.44 223 PHE A CA 1
ATOM 1802 C C . PHE A 1 223 ? -6.619 -1.917 10.268 1.00 97.44 223 PHE A C 1
ATOM 1804 O O . PHE A 1 223 ? -6.312 -0.767 9.935 1.00 97.44 223 PHE A O 1
ATOM 1811 N N . TYR A 1 224 ? -5.838 -2.972 10.020 1.00 94.56 224 TYR A N 1
ATOM 1812 C CA . TYR A 1 224 ? -4.521 -2.905 9.383 1.00 94.56 224 TYR A CA 1
ATOM 1813 C C . TYR A 1 224 ? -4.438 -3.844 8.177 1.00 94.56 224 TYR A C 1
ATOM 1815 O O . TYR A 1 224 ? -4.907 -4.978 8.232 1.00 94.56 224 TYR A O 1
ATOM 1823 N N . GLY A 1 225 ? -3.751 -3.409 7.119 1.00 92.75 225 GLY A N 1
ATOM 1824 C CA . GLY A 1 225 ? -3.465 -4.219 5.927 1.00 92.75 225 GLY A CA 1
ATOM 1825 C C . GLY A 1 225 ? -2.208 -5.079 6.055 1.00 92.75 225 GLY A C 1
ATOM 1826 O O . GLY A 1 225 ? -1.316 -4.972 5.221 1.00 92.75 225 GLY A O 1
ATOM 1827 N N . ILE A 1 226 ? -2.089 -5.884 7.116 1.00 91.75 226 ILE A N 1
ATOM 1828 C CA . ILE A 1 226 ? -0.949 -6.801 7.301 1.00 91.75 226 ILE A CA 1
ATOM 1829 C C . ILE A 1 226 ? -1.270 -8.137 6.636 1.00 91.75 226 ILE A C 1
ATOM 1831 O O . ILE A 1 226 ? -2.299 -8.738 6.938 1.00 91.75 226 ILE A O 1
ATOM 1835 N N . ARG A 1 227 ? -0.368 -8.641 5.785 1.00 90.00 227 ARG A N 1
ATOM 1836 C CA . ARG A 1 227 ? -0.572 -9.921 5.096 1.00 90.00 227 ARG A CA 1
ATOM 1837 C C . ARG A 1 227 ? 0.384 -10.996 5.610 1.00 90.00 227 ARG A C 1
ATOM 1839 O O . ARG A 1 227 ? 1.572 -10.755 5.840 1.00 90.00 227 ARG A O 1
ATOM 1846 N N . ALA A 1 228 ? -0.133 -12.211 5.784 1.00 87.12 228 ALA A N 1
ATOM 1847 C CA . ALA A 1 228 ? 0.634 -13.357 6.277 1.00 87.12 228 ALA A CA 1
ATOM 1848 C C . ALA A 1 228 ? 1.800 -13.741 5.342 1.00 87.12 228 ALA A C 1
ATOM 1850 O O . ALA A 1 228 ? 2.857 -14.178 5.793 1.00 87.12 228 ALA A O 1
ATOM 1851 N N . ASP A 1 229 ? 1.632 -13.538 4.034 1.00 84.88 229 ASP A N 1
ATOM 1852 C CA . ASP A 1 229 ? 2.579 -13.908 2.978 1.00 84.88 229 ASP A CA 1
ATOM 1853 C C . ASP A 1 229 ? 3.798 -12.974 2.858 1.00 84.88 229 ASP A C 1
ATOM 1855 O O . ASP A 1 229 ? 4.753 -13.307 2.141 1.00 84.88 229 ASP A O 1
ATOM 1859 N N . GLU A 1 230 ? 3.793 -11.845 3.576 1.00 81.56 230 GLU A N 1
ATOM 1860 C CA . GLU A 1 230 ? 4.855 -10.833 3.565 1.00 81.56 230 GLU A CA 1
ATOM 1861 C C . GLU A 1 230 ? 6.118 -11.283 4.301 1.00 81.56 230 GLU A C 1
ATOM 1863 O O . GLU A 1 230 ? 7.222 -10.867 3.950 1.00 81.56 230 GLU A O 1
ATOM 1868 N N . SER A 1 231 ? 5.991 -12.118 5.338 1.00 82.62 231 SER A N 1
ATOM 1869 C CA . SER A 1 231 ? 7.145 -12.691 6.043 1.00 82.62 231 SER A CA 1
ATOM 1870 C C . SER A 1 231 ? 6.748 -13.878 6.916 1.00 82.62 231 SER A C 1
ATOM 1872 O O . SER A 1 231 ? 5.633 -13.925 7.425 1.00 82.62 231 SER A O 1
ATOM 1874 N N . LEU A 1 232 ? 7.706 -14.765 7.211 1.00 82.56 232 LEU A N 1
ATOM 1875 C CA . LEU A 1 232 ? 7.511 -15.875 8.158 1.00 82.56 232 LEU A CA 1
ATOM 1876 C C . LEU A 1 232 ? 7.012 -15.409 9.532 1.00 82.56 232 LEU A C 1
ATOM 1878 O O . LEU A 1 232 ? 6.239 -16.101 10.179 1.00 82.56 232 LEU A O 1
ATOM 1882 N N . ARG A 1 233 ? 7.433 -14.218 9.978 1.00 83.81 233 ARG A N 1
ATOM 1883 C CA . ARG A 1 233 ? 6.974 -13.655 11.251 1.00 83.81 233 ARG A CA 1
ATOM 1884 C C . ARG A 1 233 ? 5.500 -13.252 11.193 1.00 83.81 233 ARG A C 1
ATOM 1886 O O . ARG A 1 233 ? 4.769 -13.545 12.128 1.00 83.81 233 ARG A O 1
ATOM 1893 N N . ARG A 1 234 ? 5.078 -12.589 10.108 1.00 84.31 234 ARG A N 1
ATOM 1894 C CA . ARG A 1 234 ? 3.682 -12.160 9.900 1.00 84.31 234 ARG A CA 1
ATOM 1895 C C . ARG A 1 234 ? 2.740 -13.345 9.686 1.00 84.31 234 ARG A C 1
ATOM 1897 O O . ARG A 1 234 ? 1.577 -13.241 10.046 1.00 84.31 234 ARG A O 1
ATOM 1904 N N . ALA A 1 235 ? 3.243 -14.470 9.178 1.00 86.12 235 ALA A N 1
ATOM 1905 C CA . ALA A 1 235 ? 2.464 -15.699 9.032 1.00 86.12 235 ALA A CA 1
ATOM 1906 C C . ALA A 1 235 ? 1.954 -16.274 10.366 1.00 86.12 235 ALA A C 1
ATOM 1908 O O . ALA A 1 235 ? 0.958 -16.988 10.371 1.00 86.12 235 ALA A O 1
ATOM 1909 N N . ASN A 1 236 ? 2.610 -15.942 11.482 1.00 89.06 236 ASN A N 1
ATOM 1910 C CA . ASN A 1 236 ? 2.236 -16.406 12.819 1.00 89.06 236 ASN A CA 1
ATOM 1911 C C . ASN A 1 236 ? 1.395 -15.382 13.600 1.00 89.06 236 ASN A C 1
ATOM 1913 O O . ASN A 1 236 ? 1.197 -15.560 14.799 1.00 89.06 236 ASN A O 1
ATOM 1917 N N . TYR A 1 237 ? 0.983 -14.272 12.981 1.00 89.25 237 TYR A N 1
ATOM 1918 C CA . TYR A 1 237 ? 0.164 -13.272 13.664 1.00 89.25 237 TYR A CA 1
ATOM 1919 C C . TYR A 1 237 ? -1.286 -13.741 13.740 1.00 89.25 237 TYR A C 1
ATOM 1921 O O . TYR A 1 237 ? -1.866 -14.151 12.733 1.00 89.25 237 TYR A O 1
ATOM 1929 N N . ASP A 1 238 ? -1.883 -13.614 14.922 1.00 89.81 238 ASP A N 1
ATOM 1930 C CA . ASP A 1 238 ? -3.327 -13.734 15.069 1.00 89.81 238 ASP A CA 1
ATOM 1931 C C . ASP A 1 238 ? -4.023 -12.595 14.316 1.00 89.81 238 ASP A C 1
ATOM 1933 O O . ASP A 1 238 ? -3.530 -11.467 14.249 1.00 89.81 238 ASP A O 1
ATOM 1937 N N . ARG A 1 239 ? -5.214 -12.869 13.771 1.00 91.44 239 ARG A N 1
ATOM 1938 C CA . ARG A 1 239 ? -6.016 -11.857 13.052 1.00 91.44 239 ARG A CA 1
ATOM 1939 C C . ARG A 1 239 ? -6.515 -10.724 13.960 1.00 91.44 239 ARG A C 1
ATOM 1941 O O . ARG A 1 239 ? -7.015 -9.723 13.458 1.00 91.44 239 ARG A O 1
ATOM 1948 N N . ILE A 1 240 ? -6.443 -10.900 15.280 1.00 91.50 240 ILE A N 1
ATOM 1949 C CA . ILE A 1 240 ? -6.866 -9.934 16.299 1.00 91.50 240 ILE A CA 1
ATOM 1950 C C . ILE A 1 240 ? -5.780 -9.912 17.380 1.00 91.50 240 ILE A C 1
ATOM 1952 O O . ILE A 1 240 ? -5.436 -10.973 17.899 1.00 91.50 240 ILE A O 1
ATOM 1956 N N . THR A 1 241 ? -5.271 -8.726 17.718 1.00 83.62 241 THR A N 1
ATOM 1957 C CA . THR A 1 241 ? -4.290 -8.495 18.798 1.00 83.62 241 THR A CA 1
ATOM 1958 C C . THR A 1 241 ? -4.902 -7.662 19.919 1.00 83.62 241 THR A C 1
ATOM 1960 O O . THR A 1 241 ? -5.775 -6.813 19.620 1.00 83.62 241 THR A O 1
#

Sequence (241 aa):
MRSLTTDVRPVFARERRILQFYGHGPLTTEAVWRSSKSRFYYINGQSVTLPKAETLKDDLPAIAAYINDSDHYDALDEQLIADYRRQLAVNQTHLNALEDEAMQFIEAVDRKFRGRLRLVSFSGGKDSTVVSDLVVRALGTDVTHVFNDTTLEDVNTYEYVRQFQEMNPLIPFWEGRAEHNFHDLVEQMGPPSRVMRWCCTIFKAGPINNLLQSLGDRKVLTFYGIRADESLRRANYDRIT

Secondary structure (DSSP, 8-state):
---S-S-EEE--HHHHHHHHHTT----SSS-EEEESSSSEEEETTEEEEPPPHHHHHHHHHHHHHHH---TTHHHHHHHHHHHHHHHHGGGHHHHHHHHHHHHHHHHHHHHHTTTSEEEEE--SSHHHHHHHHHHHHHH-S-SEEEEEE-S-S-HHHHHHHHHHHHH-TTS-EEEEE--S-HHHHHHHH-S--SS--HHHIIIIIHHHHHHHHTTTT--EEEE----GGG-TTGGG--S--